Protein AF-A0A5D2GP00-F1 (afdb_monomer_lite)

Secondary structure (DSSP, 8-state):
-----TTEEEEE-TTT--EEEEEE-SS---EEEE-SSEEEEE-SSEEEEEETTT--EEEEEE----TTS-TT--EEEEE-SSSTT-EEEEE--SS---EEEEEEPPTTSSSPEEEEEETTS-EEEEE----S---S------------S-TTGGG-GGGEEEETTSS-TT--EEEEEEEEEEE--TT-SS--EEEEEEEEEETTSEEEEEEEEE-TT--EEEEEEEEEEHHHHHHHHTT--

Sequence (241 aa):
MPSLSPRRLCFFNTTTGAPLREMNFLTSILAVRLNRKRLVVVLQEKTYIYDSNSLSMLDTIDTVPNLKASEQGTIIRIHLVSEATKSYSFRRGTCSSTIFSLSFAPSLQLPDILVATSSSGSVHIFSLGFETNQRTKKSGSFLGSILPCSVNDALDPAHHHVLHNAVSAGVRSYAVVRKVDNVADSSSSEIASCRAIISLIAYNGYFQEYAFTLNSQNESTWSLEREFNLVAVISGNAETS

pLDDT: mean 77.84, std 19.49, range [30.34, 97.31]

Radius of gyration: 21.98 Å; chains: 1; bounding box: 42×43×73 Å

Structure (mmCIF, N/CA/C/O backbone):
data_AF-A0A5D2GP00-F1
#
_entry.id   AF-A0A5D2GP00-F1
#
loop_
_atom_site.group_PDB
_atom_site.id
_atom_site.type_symbol
_atom_site.label_atom_id
_atom_site.label_alt_id
_atom_site.label_comp_id
_atom_site.label_asym_id
_atom_site.label_entity_id
_atom_site.label_seq_id
_atom_site.pdbx_PDB_ins_code
_atom_site.Cartn_x
_atom_site.Cartn_y
_atom_site.Cartn_z
_atom_site.occupancy
_atom_site.B_iso_or_equiv
_atom_site.auth_seq_id
_atom_site.auth_comp_id
_atom_site.auth_asym_id
_atom_site.auth_atom_id
_atom_site.pdbx_PDB_model_num
ATOM 1 N N . MET A 1 1 ? 2.758 -4.052 30.382 1.00 44.03 1 MET A N 1
ATOM 2 C CA . MET A 1 1 ? 2.457 -4.035 28.932 1.00 44.03 1 MET A CA 1
ATOM 3 C C . MET A 1 1 ? 1.036 -4.539 28.725 1.00 44.03 1 MET A C 1
ATOM 5 O O . MET A 1 1 ? 0.725 -5.581 29.294 1.00 44.03 1 MET A O 1
ATOM 9 N N . PRO A 1 2 ? 0.154 -3.828 28.000 1.00 50.34 2 PRO A N 1
ATOM 10 C CA . PRO A 1 2 ? -1.171 -4.357 27.669 1.00 50.34 2 PRO A CA 1
ATOM 11 C C . PRO A 1 2 ? -1.033 -5.696 26.922 1.00 50.34 2 PRO A C 1
ATOM 13 O O . PRO A 1 2 ? -0.128 -5.858 26.107 1.00 50.34 2 PRO A O 1
ATOM 16 N N . SER A 1 3 ? -1.898 -6.673 27.215 1.00 61.41 3 SER A N 1
ATOM 17 C CA . SER A 1 3 ? -1.833 -8.025 26.633 1.00 61.41 3 SER A CA 1
ATOM 18 C C . SER A 1 3 ? -2.041 -8.008 25.110 1.00 61.41 3 SER A C 1
ATOM 20 O O . SER A 1 3 ? -3.156 -7.911 24.612 1.00 61.41 3 SER A O 1
ATOM 22 N N . LEU A 1 4 ? -0.986 -8.060 24.308 1.00 77.38 4 LEU A N 1
ATOM 23 C CA . LEU A 1 4 ? -1.151 -8.027 22.853 1.00 77.38 4 LEU A CA 1
ATOM 24 C C . LEU A 1 4 ? -1.941 -9.262 22.387 1.00 77.38 4 LEU A C 1
ATOM 26 O O . LEU A 1 4 ? -1.523 -10.398 22.589 1.00 77.38 4 LEU A O 1
ATOM 30 N N . SER A 1 5 ? -3.117 -9.027 21.799 1.00 88.56 5 SER A N 1
ATOM 31 C CA . SER A 1 5 ? -3.970 -10.052 21.199 1.00 88.56 5 SER A CA 1
ATOM 32 C C . SER A 1 5 ? -4.202 -9.663 19.743 1.00 88.56 5 SER A C 1
ATOM 34 O O . SER A 1 5 ? -4.624 -8.532 19.495 1.00 88.56 5 SER A O 1
ATOM 36 N N . PRO A 1 6 ? -3.998 -10.569 18.770 1.00 91.00 6 PRO A N 1
ATOM 37 C CA . PRO A 1 6 ? -4.225 -10.268 17.352 1.00 91.00 6 PRO A CA 1
ATOM 38 C C . PRO A 1 6 ? -5.705 -10.021 17.024 1.00 91.00 6 PRO A C 1
ATOM 40 O O . PRO A 1 6 ? -6.045 -9.637 15.910 1.00 91.00 6 PRO A O 1
ATOM 43 N N . ARG A 1 7 ? -6.600 -10.258 17.988 1.00 94.75 7 ARG A N 1
ATOM 44 C CA . ARG A 1 7 ? -8.053 -10.092 17.875 1.00 94.75 7 ARG A CA 1
ATOM 45 C C . ARG A 1 7 ? -8.552 -8.806 18.523 1.00 94.75 7 ARG A C 1
ATOM 47 O O . ARG A 1 7 ? -9.752 -8.634 18.719 1.00 94.75 7 ARG A O 1
ATOM 54 N N . ARG A 1 8 ? -7.631 -7.939 18.928 1.00 92.75 8 ARG A N 1
ATOM 55 C CA . ARG A 1 8 ? -7.927 -6.762 19.725 1.00 92.75 8 ARG A CA 1
ATOM 56 C C . ARG A 1 8 ? -7.372 -5.511 19.065 1.00 92.75 8 ARG A C 1
ATOM 58 O O . ARG A 1 8 ? -6.184 -5.448 18.760 1.00 92.75 8 ARG A O 1
ATOM 65 N N . LEU A 1 9 ? -8.228 -4.507 18.902 1.00 93.12 9 LEU A N 1
ATOM 66 C CA . LEU A 1 9 ? -7.850 -3.179 18.430 1.00 93.12 9 LEU A CA 1
ATOM 67 C C . LEU A 1 9 ? -7.971 -2.176 19.578 1.00 93.12 9 LEU A C 1
ATOM 69 O O . LEU A 1 9 ? -9.058 -1.991 20.124 1.00 93.12 9 LEU A O 1
ATOM 73 N N . CYS A 1 10 ? -6.865 -1.521 19.923 1.00 90.81 10 CYS A N 1
ATOM 74 C CA . CYS A 1 10 ? -6.820 -0.508 20.973 1.00 90.81 10 CYS A CA 1
ATOM 75 C C . CYS A 1 10 ? -6.545 0.873 20.374 1.00 90.81 10 CYS A C 1
ATOM 77 O O . CYS A 1 10 ? -5.601 1.049 19.606 1.00 90.81 10 CYS A O 1
ATOM 79 N N . PHE A 1 11 ? -7.338 1.856 20.782 1.00 89.62 11 PHE A N 1
ATOM 80 C CA . PHE A 1 11 ? -7.135 3.268 20.484 1.00 89.62 11 PHE A CA 1
ATOM 81 C C . PHE A 1 11 ? -6.477 3.921 21.688 1.00 89.62 11 PHE A C 1
ATOM 83 O O . PHE A 1 11 ? -6.925 3.721 22.816 1.00 89.62 11 PHE A O 1
ATOM 90 N N . PHE A 1 12 ? -5.444 4.718 21.455 1.00 89.12 12 PHE A N 1
ATOM 91 C CA . PHE A 1 12 ? -4.740 5.455 22.494 1.00 89.12 12 PHE A CA 1
ATOM 92 C C . PHE A 1 12 ? -4.516 6.893 22.046 1.00 89.12 12 PHE A C 1
ATOM 94 O O . PHE A 1 12 ? -4.389 7.183 20.855 1.00 89.12 12 PHE A O 1
ATOM 101 N N . ASN A 1 13 ? -4.477 7.801 23.012 1.00 85.50 13 ASN A N 1
ATOM 102 C CA . ASN A 1 13 ? -4.034 9.161 22.773 1.00 85.50 13 ASN A CA 1
ATOM 103 C C . ASN A 1 13 ? -2.505 9.146 22.649 1.00 85.50 13 ASN A C 1
ATOM 105 O O . ASN A 1 13 ? -1.813 8.708 23.562 1.00 85.50 13 ASN A O 1
ATOM 109 N N . THR A 1 14 ? -1.970 9.612 21.524 1.00 86.62 14 THR A N 1
ATOM 110 C CA . THR A 1 14 ? -0.522 9.602 21.267 1.00 86.62 14 THR A CA 1
ATOM 111 C C . THR A 1 14 ? 0.254 10.572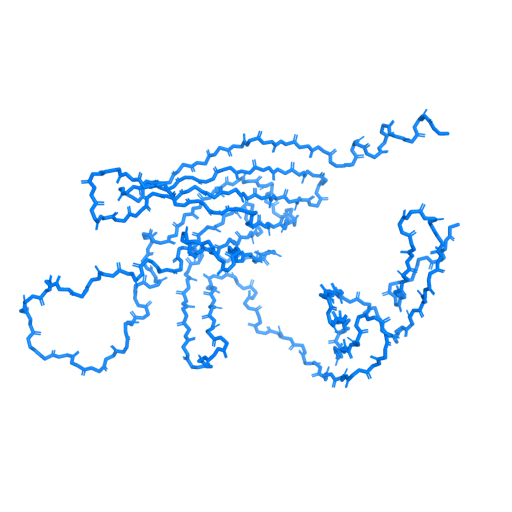 22.154 1.00 86.62 14 THR A C 1
ATOM 113 O O . THR A 1 14 ? 1.437 10.357 22.382 1.00 86.62 14 THR A O 1
ATOM 116 N N . THR A 1 15 ? -0.392 11.629 22.650 1.00 91.69 15 THR A N 1
ATOM 117 C CA . THR A 1 15 ? 0.230 12.644 23.510 1.00 91.69 15 THR A CA 1
ATOM 118 C C . THR A 1 15 ? 0.262 12.196 24.966 1.00 91.69 15 THR A C 1
ATOM 120 O O . THR A 1 15 ? 1.269 12.372 25.639 1.00 91.69 15 THR A O 1
ATOM 123 N N . THR A 1 16 ? -0.835 11.624 25.468 1.00 90.50 16 THR A N 1
ATOM 124 C CA . THR A 1 16 ? -0.940 11.225 26.883 1.00 90.50 16 THR A CA 1
ATOM 125 C C . THR A 1 16 ? -0.649 9.746 27.122 1.00 90.50 16 THR A C 1
ATOM 127 O O . THR A 1 16 ? -0.550 9.324 28.269 1.00 90.50 16 THR A O 1
ATOM 130 N N . GLY A 1 17 ? -0.583 8.931 26.064 1.00 83.69 17 GLY A N 1
ATOM 131 C CA . GLY A 1 17 ? -0.503 7.470 26.149 1.00 83.69 17 GLY A CA 1
ATOM 132 C C . GLY A 1 17 ? -1.773 6.805 26.695 1.00 83.69 17 GLY A C 1
ATOM 133 O O . GLY A 1 17 ? -1.825 5.581 26.807 1.00 83.69 17 GLY A O 1
ATOM 134 N N . ALA A 1 18 ? -2.804 7.585 27.042 1.00 85.00 18 ALA A N 1
ATOM 135 C CA . ALA A 1 18 ? -3.996 7.068 27.694 1.00 85.00 18 ALA A CA 1
ATOM 136 C C . ALA A 1 18 ? -4.824 6.207 26.722 1.00 85.00 18 ALA A C 1
ATOM 138 O O . ALA A 1 18 ? -5.070 6.636 25.586 1.00 85.00 18 ALA A O 1
ATOM 139 N N . PRO A 1 19 ? -5.294 5.020 27.146 1.00 84.25 19 PRO A N 1
ATOM 140 C CA . PRO A 1 19 ? -6.206 4.223 26.341 1.00 84.25 19 PRO A CA 1
ATOM 141 C C . PRO A 1 19 ? -7.542 4.961 26.196 1.00 84.25 19 PRO A C 1
ATOM 143 O O . PRO A 1 19 ? -8.118 5.433 27.173 1.00 84.25 19 PRO A O 1
ATOM 146 N N . LEU A 1 20 ? -8.032 5.062 24.964 1.00 86.75 20 LEU A N 1
ATOM 147 C CA . LEU A 1 20 ? -9.305 5.699 24.627 1.00 86.75 20 LEU A CA 1
ATOM 148 C C . LEU A 1 20 ? -10.429 4.667 24.538 1.00 86.75 20 LEU A C 1
ATOM 150 O O . LEU A 1 20 ? -11.489 4.841 25.135 1.00 86.75 20 LEU A O 1
ATOM 154 N N . ARG A 1 21 ? -10.220 3.599 23.760 1.00 88.12 21 ARG A N 1
ATOM 155 C CA . ARG A 1 21 ? -11.213 2.535 23.565 1.00 88.12 21 ARG A CA 1
ATOM 156 C C . ARG A 1 21 ? -10.553 1.236 23.128 1.00 88.12 21 ARG A C 1
ATOM 158 O O . ARG A 1 21 ? -9.507 1.243 22.484 1.00 88.12 21 ARG A O 1
ATOM 165 N N . GLU A 1 22 ? -11.211 0.131 23.438 1.00 91.06 22 GLU A N 1
ATOM 166 C CA . GLU A 1 22 ? -10.839 -1.212 23.015 1.00 91.06 22 GLU A CA 1
ATOM 167 C C . GLU A 1 22 ? -11.988 -1.849 22.225 1.00 91.06 22 GLU A C 1
ATOM 169 O O . GLU A 1 22 ? -13.158 -1.698 22.579 1.00 91.06 22 GLU A O 1
ATOM 174 N N . MET A 1 23 ? -11.649 -2.557 21.150 1.00 92.75 23 MET A N 1
ATOM 175 C CA . MET A 1 23 ? -12.578 -3.350 20.350 1.00 92.75 23 MET A CA 1
ATOM 176 C C . MET A 1 23 ? -12.063 -4.784 20.260 1.00 92.75 23 MET A C 1
ATOM 178 O O . MET A 1 23 ? -10.889 -5.010 19.956 1.00 92.75 23 MET A O 1
ATOM 182 N N . ASN A 1 24 ? -12.952 -5.744 20.507 1.00 93.88 24 ASN A N 1
ATOM 183 C CA . ASN A 1 24 ? -12.642 -7.168 20.496 1.00 93.88 24 ASN A CA 1
ATOM 184 C C . ASN A 1 24 ? -13.335 -7.853 19.318 1.00 93.88 24 ASN A C 1
ATOM 186 O O . ASN A 1 24 ? -14.520 -7.635 19.067 1.00 93.88 24 ASN A O 1
ATOM 190 N N . PHE A 1 25 ? -12.581 -8.689 18.614 1.00 94.69 25 PHE A N 1
ATOM 191 C CA . PHE A 1 25 ? -13.016 -9.406 17.424 1.00 94.69 25 PHE A CA 1
ATOM 192 C C . PHE A 1 25 ? -12.954 -10.916 17.658 1.00 94.69 25 PHE A C 1
ATOM 194 O O . PHE A 1 25 ? -12.191 -11.416 18.485 1.00 94.69 25 PHE A O 1
ATOM 201 N N . LEU A 1 26 ? -13.778 -11.664 16.924 1.00 91.62 26 LEU A N 1
ATOM 202 C CA . LEU A 1 26 ? -13.858 -13.119 17.075 1.00 91.62 26 LEU A CA 1
ATOM 203 C C . LEU A 1 26 ? -12.588 -13.816 16.571 1.00 91.62 26 LEU A C 1
ATOM 205 O O . LEU A 1 26 ? -12.074 -14.727 17.226 1.00 91.62 26 LEU A O 1
ATOM 209 N N . THR A 1 27 ? -12.052 -13.338 15.447 1.00 92.75 27 THR A N 1
ATOM 210 C CA . THR A 1 27 ? -10.832 -13.846 14.810 1.00 92.75 27 THR A CA 1
ATOM 211 C C . THR A 1 27 ? -9.769 -12.758 14.718 1.00 92.75 27 THR A C 1
ATOM 213 O O . THR A 1 27 ? -10.008 -11.596 15.050 1.00 92.75 27 THR A O 1
ATOM 216 N N . SER A 1 28 ? -8.571 -13.145 14.278 1.00 93.50 28 SER A N 1
ATOM 217 C CA . SER A 1 28 ? -7.462 -12.214 14.084 1.00 93.50 28 SER A CA 1
ATOM 218 C C . SER A 1 28 ? -7.820 -11.122 13.082 1.00 93.50 28 SER A C 1
ATOM 220 O O . SER A 1 28 ? -8.430 -11.387 12.042 1.00 93.50 28 SER A O 1
ATOM 222 N N . ILE A 1 29 ? -7.418 -9.898 13.409 1.00 94.94 29 ILE A N 1
ATOM 223 C CA . ILE A 1 29 ? -7.518 -8.741 12.530 1.00 94.94 29 ILE A CA 1
ATOM 224 C C . ILE A 1 29 ? -6.429 -8.875 11.464 1.00 94.94 29 ILE A C 1
ATOM 226 O O . ILE A 1 29 ? -5.247 -8.974 11.791 1.00 94.94 29 ILE A O 1
ATOM 230 N N . LEU A 1 30 ? -6.824 -8.877 10.192 1.00 91.56 30 LEU A N 1
ATOM 231 C CA . LEU A 1 30 ? -5.907 -8.985 9.054 1.00 91.56 30 LEU A CA 1
ATOM 232 C C . LEU A 1 30 ? -5.450 -7.613 8.559 1.00 91.56 30 LEU A C 1
ATOM 234 O O . LEU A 1 30 ? -4.300 -7.441 8.159 1.00 91.56 30 LEU A O 1
ATOM 238 N N . ALA A 1 31 ? -6.343 -6.626 8.591 1.00 90.75 31 ALA A N 1
ATOM 239 C CA . ALA A 1 31 ? -6.009 -5.254 8.249 1.00 90.75 31 ALA A CA 1
ATOM 240 C C . ALA A 1 31 ? -6.920 -4.265 8.971 1.00 90.75 31 ALA A C 1
ATOM 242 O O . ALA A 1 31 ? -8.106 -4.515 9.187 1.00 90.75 31 ALA A O 1
ATOM 243 N N . VAL A 1 32 ? -6.358 -3.099 9.273 1.00 93.50 32 VAL A N 1
ATOM 244 C CA . VAL A 1 32 ? -7.108 -1.919 9.694 1.00 93.50 32 VAL A CA 1
ATOM 245 C C . VAL A 1 32 ? -6.832 -0.809 8.686 1.00 93.50 32 VAL A C 1
ATOM 247 O O . VAL A 1 32 ? -5.683 -0.580 8.284 1.00 93.50 32 VAL A O 1
ATOM 250 N N . ARG A 1 33 ? -7.888 -0.139 8.232 1.00 93.12 33 ARG A N 1
ATOM 251 C CA . ARG A 1 33 ? -7.808 1.061 7.395 1.00 93.12 33 ARG A CA 1
ATOM 252 C C . ARG A 1 33 ? -8.658 2.147 8.027 1.00 93.12 33 ARG A C 1
ATOM 254 O O . ARG A 1 33 ? -9.770 1.890 8.468 1.00 93.12 33 ARG A O 1
ATOM 261 N N . LEU A 1 34 ? -8.127 3.357 8.082 1.00 92.56 34 LEU A N 1
ATOM 262 C CA . LEU A 1 34 ? -8.778 4.488 8.725 1.00 92.56 34 LEU A CA 1
ATOM 263 C C . LEU A 1 34 ? -8.739 5.686 7.783 1.00 92.56 34 LEU A C 1
ATOM 265 O O . LEU A 1 34 ? -7.709 5.980 7.180 1.00 92.56 34 LEU A O 1
ATOM 269 N N . ASN A 1 35 ? -9.858 6.390 7.683 1.00 91.56 35 ASN A N 1
ATOM 270 C CA . ASN A 1 35 ? -9.923 7.745 7.153 1.00 91.56 35 ASN A CA 1
ATOM 271 C C . ASN A 1 35 ? -10.725 8.633 8.125 1.00 91.56 35 ASN A C 1
ATOM 273 O O . ASN A 1 35 ? -11.164 8.174 9.176 1.00 91.56 35 ASN A O 1
ATOM 277 N N . ARG A 1 36 ? -10.936 9.909 7.778 1.00 89.44 36 ARG A N 1
ATOM 278 C CA . ARG A 1 36 ? -11.622 10.887 8.651 1.00 89.44 36 ARG A CA 1
ATOM 279 C C . ARG A 1 36 ? -13.095 10.576 8.961 1.00 89.44 36 ARG A C 1
ATOM 281 O O . ARG A 1 36 ? -13.674 11.259 9.798 1.00 89.44 36 ARG A O 1
ATOM 288 N N . LYS A 1 37 ? -13.722 9.645 8.236 1.00 93.06 37 LYS A N 1
ATOM 289 C CA . LYS A 1 37 ? -15.147 9.296 8.374 1.00 93.06 37 LYS A CA 1
ATOM 290 C C . LYS A 1 37 ? -15.383 7.825 8.705 1.00 93.06 37 LYS A C 1
ATOM 292 O O . LYS A 1 37 ? -16.483 7.469 9.124 1.00 93.06 37 LYS A O 1
ATOM 297 N N . ARG A 1 38 ? -14.430 6.947 8.400 1.00 96.62 38 ARG A N 1
ATOM 298 C CA . ARG A 1 38 ? -14.607 5.496 8.413 1.00 96.62 38 ARG A CA 1
ATOM 299 C C . ARG A 1 38 ? -13.385 4.808 8.985 1.00 96.62 38 ARG A C 1
ATOM 301 O O . ARG A 1 38 ? -12.261 5.070 8.559 1.00 96.62 38 ARG A O 1
ATOM 308 N N . LEU A 1 39 ? -13.643 3.876 9.887 1.00 96.44 39 LEU A N 1
ATOM 309 C CA . LEU A 1 39 ? -12.711 2.840 10.299 1.00 96.44 39 LEU A CA 1
ATOM 310 C C . LEU A 1 39 ? -13.177 1.527 9.668 1.00 96.44 39 LEU A C 1
ATOM 312 O O . LEU A 1 39 ? -14.323 1.129 9.841 1.00 96.44 39 LEU A O 1
ATOM 316 N N . VAL A 1 40 ? -12.287 0.854 8.953 1.00 97.12 40 VAL A N 1
ATOM 317 C CA . VAL A 1 40 ? -12.537 -0.444 8.330 1.00 97.12 40 VAL A CA 1
ATOM 318 C C . VAL A 1 40 ? -11.635 -1.475 8.991 1.00 97.12 40 VAL A C 1
ATOM 320 O O . VAL A 1 40 ? -10.413 -1.300 9.027 1.00 97.12 40 VAL A O 1
ATOM 323 N N . VAL A 1 41 ? -12.234 -2.547 9.507 1.00 96.19 41 VAL A N 1
ATOM 324 C CA . VAL A 1 41 ? -11.521 -3.669 10.128 1.00 96.19 41 VAL A CA 1
ATOM 325 C C . VAL A 1 41 ? -11.808 -4.932 9.332 1.00 96.19 41 VAL A C 1
ATOM 327 O O . VAL A 1 41 ? -12.958 -5.344 9.207 1.00 96.19 41 VAL A O 1
ATOM 330 N N . VAL A 1 42 ? -10.755 -5.537 8.791 1.00 94.50 42 VAL A N 1
ATOM 331 C CA . VAL A 1 42 ? -10.830 -6.711 7.917 1.00 94.50 42 VAL A CA 1
ATOM 332 C C . VAL A 1 42 ? -10.421 -7.953 8.700 1.00 94.50 42 VAL A C 1
ATOM 334 O O . VAL A 1 42 ? -9.334 -7.999 9.281 1.00 94.50 42 VAL A O 1
ATOM 337 N N . LEU A 1 43 ? -11.293 -8.954 8.703 1.00 94.06 43 LEU A N 1
ATOM 338 C CA . LEU A 1 43 ? -11.079 -10.303 9.218 1.00 94.06 43 LEU A CA 1
ATOM 339 C C . LEU A 1 43 ? -11.067 -11.272 8.024 1.00 94.06 43 LEU A C 1
ATOM 341 O O . LEU A 1 43 ? -11.218 -10.861 6.876 1.00 94.06 43 LEU A O 1
ATOM 345 N N . GLN A 1 44 ? -10.883 -12.566 8.282 1.00 89.56 44 GLN A N 1
ATOM 346 C CA . GLN A 1 44 ? -10.830 -13.579 7.224 1.00 89.56 44 GLN A CA 1
ATOM 347 C C . GLN A 1 44 ? -12.138 -13.687 6.423 1.00 89.56 44 GLN A C 1
ATOM 349 O O . GLN A 1 44 ? -12.102 -13.815 5.203 1.00 89.56 44 GLN A O 1
ATOM 354 N N . GLU A 1 45 ? -13.280 -13.618 7.108 1.00 90.44 45 GLU A N 1
ATOM 355 C CA . GLU A 1 45 ? -14.605 -13.853 6.510 1.00 90.44 45 GLU A CA 1
ATOM 356 C C . GLU A 1 45 ? -15.541 -12.648 6.629 1.00 90.44 45 GLU A C 1
ATOM 358 O O . GLU A 1 45 ? -16.667 -12.691 6.142 1.00 90.44 45 GLU A O 1
ATOM 363 N N . LYS A 1 46 ? -15.101 -11.567 7.285 1.00 93.44 46 LYS A N 1
ATOM 364 C CA . LYS A 1 46 ? -15.917 -10.369 7.512 1.00 93.44 46 LYS A CA 1
ATOM 365 C C . LYS A 1 46 ? -15.087 -9.103 7.441 1.00 93.44 46 LYS A C 1
ATOM 367 O O . LYS A 1 46 ? -13.980 -9.043 7.968 1.00 93.44 46 LYS A O 1
ATOM 372 N N . THR A 1 47 ? -15.661 -8.059 6.866 1.00 95.69 47 THR A N 1
ATOM 373 C CA . THR A 1 47 ? -15.153 -6.692 6.938 1.00 95.69 47 THR A CA 1
ATOM 374 C C . THR A 1 47 ? -16.174 -5.822 7.652 1.00 95.69 47 THR A C 1
ATOM 376 O O . THR A 1 47 ? -17.307 -5.692 7.200 1.00 95.69 47 THR A O 1
ATOM 379 N N . TYR A 1 48 ? -15.769 -5.208 8.758 1.00 97.00 48 TYR A N 1
ATOM 380 C CA . TYR A 1 48 ? -16.603 -4.283 9.517 1.00 97.00 48 TYR A CA 1
ATOM 381 C C . TYR A 1 48 ? -16.284 -2.842 9.140 1.00 97.00 48 TYR A C 1
ATOM 383 O O . TYR A 1 48 ? -15.112 -2.457 9.065 1.00 97.00 48 TYR A O 1
ATOM 391 N N . ILE A 1 49 ? -17.324 -2.034 8.958 1.00 97.31 49 ILE A N 1
ATOM 392 C CA . ILE A 1 49 ? -17.224 -0.601 8.695 1.00 97.31 49 ILE A CA 1
ATOM 393 C C . ILE A 1 49 ? -17.820 0.137 9.889 1.00 97.31 49 ILE A C 1
ATOM 395 O O . ILE A 1 49 ? -18.985 -0.050 10.228 1.00 97.31 49 ILE A O 1
ATOM 399 N N . TYR A 1 50 ? -17.031 1.006 10.507 1.00 96.81 50 TYR A N 1
ATOM 400 C CA . TYR A 1 50 ? -17.422 1.843 11.635 1.00 96.81 50 TYR A CA 1
ATOM 401 C C . TYR A 1 50 ? -17.319 3.321 11.268 1.00 96.81 50 TYR A C 1
ATOM 403 O O . TYR A 1 50 ? -16.539 3.707 10.392 1.00 96.81 50 TYR A O 1
ATOM 411 N N . ASP A 1 51 ? -18.062 4.165 11.976 1.00 95.94 51 ASP A N 1
ATOM 412 C CA . ASP A 1 51 ? -17.781 5.599 12.005 1.00 95.94 51 ASP A CA 1
ATOM 413 C C . ASP A 1 51 ? -16.462 5.839 12.755 1.00 95.94 51 ASP A C 1
ATOM 415 O O . ASP A 1 51 ? -16.247 5.282 13.830 1.00 95.94 51 ASP A O 1
ATOM 419 N N . SER A 1 52 ? -15.551 6.638 12.198 1.00 92.75 52 SER A N 1
ATOM 420 C CA . SER A 1 52 ? -14.215 6.818 12.788 1.00 92.75 52 SER A CA 1
ATOM 421 C C . SER A 1 52 ? -14.218 7.597 14.104 1.00 92.75 52 SER A C 1
ATOM 423 O O . SER A 1 52 ? -13.267 7.470 14.871 1.00 92.75 52 SER A O 1
ATOM 425 N N . ASN A 1 53 ? -15.247 8.412 14.357 1.00 90.31 53 ASN A N 1
ATOM 426 C CA . ASN A 1 53 ? -15.308 9.280 15.531 1.00 90.31 53 ASN A CA 1
ATOM 427 C C . ASN A 1 53 ? -16.089 8.609 16.663 1.00 90.31 53 ASN A C 1
ATOM 429 O O . ASN A 1 53 ? -15.608 8.535 17.792 1.00 90.31 53 ASN A O 1
ATOM 433 N N . SER A 1 54 ? -17.290 8.102 16.370 1.00 93.12 54 SER A N 1
ATOM 434 C CA . SER A 1 54 ? -18.132 7.450 17.380 1.00 93.12 54 SER A CA 1
ATOM 435 C C . SER A 1 54 ? -17.749 5.985 17.616 1.00 93.12 54 SER A C 1
ATOM 437 O O . SER A 1 54 ? -18.077 5.435 18.674 1.00 93.12 54 SER A O 1
ATOM 439 N N . LEU A 1 55 ? -17.062 5.356 16.651 1.00 92.44 55 LEU A N 1
ATOM 440 C CA . LEU A 1 55 ? -16.791 3.916 16.583 1.00 92.44 55 LEU A CA 1
ATOM 441 C C . LEU A 1 55 ? -18.071 3.063 16.608 1.00 92.44 55 LEU A C 1
ATOM 443 O O . LEU A 1 55 ? -18.038 1.897 17.000 1.00 92.44 55 LEU A O 1
ATOM 447 N N . SER A 1 56 ? -19.210 3.628 16.190 1.00 94.56 56 SER A N 1
ATOM 448 C CA . SER A 1 56 ? -20.441 2.866 15.975 1.00 94.56 56 SER A CA 1
ATOM 449 C C . SER A 1 56 ? -20.326 2.036 14.700 1.00 94.56 56 SER A C 1
ATOM 451 O O . SER A 1 56 ? -19.862 2.542 13.676 1.00 94.56 56 SER A O 1
ATOM 453 N N . MET A 1 57 ? -20.765 0.778 14.748 1.00 95.69 57 MET A N 1
ATOM 454 C CA . MET A 1 57 ? -20.820 -0.082 13.567 1.00 95.69 57 MET A CA 1
ATOM 455 C C . MET A 1 57 ? -21.842 0.479 12.578 1.00 95.69 57 MET A C 1
ATOM 457 O O . MET A 1 57 ? -22.985 0.733 12.947 1.00 95.69 57 MET A O 1
ATOM 461 N N . LEU A 1 58 ? -21.402 0.708 11.345 1.00 97.12 58 LEU A N 1
ATOM 462 C CA . LEU A 1 58 ? -22.225 1.218 10.253 1.00 97.12 58 LEU A CA 1
ATOM 463 C C . LEU A 1 58 ? -22.648 0.096 9.313 1.00 97.12 58 LEU A C 1
ATOM 465 O O . LEU A 1 58 ? -23.780 0.101 8.848 1.00 97.12 58 LEU A O 1
ATOM 469 N N . ASP A 1 59 ? -21.735 -0.831 9.021 1.00 96.75 59 ASP A N 1
ATOM 470 C CA . ASP A 1 59 ? -21.991 -1.918 8.081 1.00 96.75 59 ASP A CA 1
ATOM 471 C C . ASP A 1 59 ? -21.080 -3.126 8.343 1.00 96.75 59 ASP A C 1
ATOM 473 O O . ASP A 1 59 ? -20.031 -3.014 8.992 1.00 96.75 59 ASP A O 1
ATOM 477 N N . THR A 1 60 ? -21.487 -4.284 7.830 1.00 96.25 60 THR A N 1
ATOM 478 C CA . THR A 1 60 ? -20.712 -5.527 7.832 1.00 96.25 60 THR A CA 1
ATOM 479 C C . THR A 1 60 ? -20.834 -6.202 6.475 1.00 96.25 60 THR A C 1
ATOM 481 O O . THR A 1 60 ? -21.930 -6.498 6.014 1.00 96.25 60 THR A O 1
ATOM 484 N N . ILE A 1 61 ? -19.689 -6.496 5.869 1.00 95.62 61 ILE A N 1
ATOM 485 C CA . ILE A 1 61 ? -19.594 -7.178 4.582 1.00 95.62 61 ILE A CA 1
ATOM 486 C C . ILE A 1 61 ? -19.013 -8.565 4.828 1.00 95.62 61 ILE A C 1
ATOM 488 O O . ILE A 1 61 ? -17.896 -8.679 5.336 1.00 95.62 61 ILE A O 1
ATOM 492 N N . ASP A 1 62 ? -19.735 -9.612 4.442 1.00 93.25 62 ASP A N 1
ATOM 493 C CA . ASP A 1 62 ? -19.183 -10.965 4.426 1.00 93.25 62 ASP A CA 1
ATOM 494 C C . ASP A 1 62 ? -18.196 -11.101 3.255 1.00 93.25 62 ASP A C 1
ATOM 496 O O . ASP A 1 62 ? -18.492 -10.739 2.111 1.00 93.25 62 ASP A O 1
ATOM 500 N N . THR A 1 63 ? -16.991 -11.590 3.541 1.00 86.50 63 THR A N 1
ATOM 501 C CA . THR A 1 63 ? -15.921 -11.750 2.553 1.00 86.50 63 THR A CA 1
ATOM 502 C C . THR A 1 63 ? -15.685 -13.217 2.252 1.00 86.50 63 THR A C 1
ATOM 504 O O . THR A 1 63 ? -15.602 -14.048 3.150 1.00 86.50 63 THR A O 1
ATOM 507 N N . VAL A 1 64 ? -15.494 -13.529 0.974 1.00 82.69 64 VAL A N 1
ATOM 508 C CA . VAL A 1 64 ? -15.057 -14.856 0.533 1.00 82.69 64 VAL A CA 1
ATOM 509 C C . VAL A 1 64 ? -13.545 -14.864 0.291 1.00 82.69 64 VAL A C 1
ATOM 511 O O . VAL A 1 64 ? -12.999 -13.851 -0.160 1.00 82.69 64 VAL A O 1
ATOM 514 N N . PRO A 1 65 ? -12.842 -15.984 0.545 1.00 73.75 65 PRO A N 1
ATOM 515 C CA . PRO A 1 65 ? -11.433 -16.109 0.199 1.00 73.75 65 PRO A CA 1
ATOM 516 C C . PRO A 1 65 ? -11.200 -15.826 -1.289 1.00 73.75 65 PRO A C 1
ATOM 518 O O . PRO A 1 65 ? -11.768 -16.486 -2.162 1.00 73.75 65 PRO A O 1
ATOM 521 N N . ASN A 1 66 ? -10.333 -14.861 -1.599 1.00 66.50 66 ASN A N 1
ATOM 522 C CA . ASN A 1 66 ? -9.961 -14.568 -2.979 1.00 66.50 66 ASN A CA 1
ATOM 523 C C . ASN A 1 66 ? -8.810 -15.479 -3.435 1.00 66.50 66 ASN A C 1
ATOM 525 O O . ASN A 1 66 ? -7.672 -15.039 -3.576 1.00 66.50 66 ASN A O 1
ATOM 529 N N . LEU A 1 67 ? -9.124 -16.753 -3.684 1.00 58.31 67 LEU A N 1
ATOM 530 C CA . LEU A 1 67 ? -8.162 -17.766 -4.153 1.00 58.31 67 LEU A CA 1
ATOM 531 C C . LEU A 1 67 ? -7.596 -17.468 -5.555 1.00 58.31 67 LEU A C 1
ATOM 533 O O . LEU A 1 67 ? -6.631 -18.090 -5.980 1.00 58.31 67 LEU A O 1
ATOM 537 N N . LYS A 1 68 ? -8.214 -16.538 -6.299 1.00 51.06 68 LYS A N 1
ATOM 538 C CA . LYS A 1 68 ? -7.830 -16.173 -7.672 1.00 51.06 68 LYS A CA 1
ATOM 539 C C . LYS A 1 68 ? -7.033 -14.873 -7.765 1.00 51.06 68 LYS A C 1
ATOM 541 O O . LYS A 1 68 ? -6.665 -14.485 -8.875 1.00 51.06 68 LYS A O 1
ATOM 546 N N . ALA A 1 69 ? -6.773 -14.181 -6.653 1.00 54.16 69 ALA A N 1
ATOM 547 C CA . ALA A 1 69 ? -5.873 -13.034 -6.658 1.00 54.16 69 ALA A CA 1
ATOM 548 C C . ALA A 1 69 ? -4.487 -13.518 -7.105 1.00 54.16 69 ALA A C 1
ATOM 550 O O . ALA A 1 69 ? -3.813 -14.208 -6.354 1.00 54.16 69 ALA A O 1
ATOM 551 N N . SER A 1 70 ? -4.138 -13.210 -8.359 1.00 54.47 70 SER A N 1
ATOM 552 C CA . SER A 1 70 ? -2.978 -13.682 -9.127 1.00 54.47 70 SER A CA 1
ATOM 553 C C . SER A 1 70 ? -1.785 -14.123 -8.267 1.00 54.47 70 SER A C 1
ATOM 555 O O . SER A 1 70 ? -0.888 -13.328 -7.996 1.00 54.47 70 SER A O 1
ATOM 557 N N . GLU A 1 71 ? -1.735 -15.406 -7.886 1.00 55.47 71 GLU A N 1
ATOM 558 C CA . GLU A 1 71 ? -0.552 -15.997 -7.234 1.00 55.47 71 GLU A CA 1
ATOM 559 C C . GLU A 1 71 ? 0.685 -15.870 -8.131 1.00 55.47 71 GLU A C 1
ATOM 561 O O . GLU A 1 71 ? 1.816 -15.791 -7.657 1.00 55.47 71 GLU A O 1
ATOM 566 N N . GLN A 1 72 ? 0.453 -15.784 -9.444 1.00 64.19 72 GLN A N 1
ATOM 567 C CA . GLN A 1 72 ? 1.495 -15.590 -10.438 1.00 64.19 72 GLN A CA 1
ATOM 568 C C . GLN A 1 72 ? 2.012 -14.139 -10.500 1.00 64.19 72 GLN A C 1
ATOM 570 O O . GLN A 1 72 ? 3.127 -13.902 -10.969 1.00 64.19 72 GLN A O 1
ATOM 575 N N . GLY A 1 73 ? 1.206 -13.153 -10.081 1.00 61.53 73 GLY A N 1
ATOM 576 C CA . GLY A 1 73 ? 1.501 -11.712 -10.114 1.00 61.53 73 GLY A CA 1
ATOM 577 C C . GLY A 1 73 ? 2.084 -11.196 -11.437 1.00 61.53 73 GLY A C 1
ATOM 578 O O . GLY A 1 73 ? 2.897 -10.273 -11.459 1.00 61.53 73 GLY A O 1
ATOM 579 N N . THR A 1 74 ? 1.745 -11.829 -12.563 1.00 71.88 74 THR A N 1
ATOM 580 C CA . THR A 1 74 ? 2.255 -11.498 -13.909 1.00 71.88 74 THR A CA 1
ATOM 581 C C . THR A 1 74 ? 1.503 -10.341 -14.558 1.00 71.88 74 THR A C 1
ATOM 583 O O . THR A 1 74 ? 2.097 -9.587 -15.327 1.00 71.88 74 THR A O 1
ATOM 586 N N . ILE A 1 75 ? 0.220 -10.182 -14.229 1.00 77.62 75 ILE A N 1
ATOM 587 C CA . ILE A 1 75 ? -0.663 -9.138 -14.754 1.00 77.62 75 ILE A CA 1
ATOM 588 C C . ILE A 1 75 ? -1.274 -8.366 -13.585 1.00 77.62 75 ILE A C 1
ATOM 590 O O . ILE A 1 75 ? -1.828 -8.967 -12.663 1.00 77.62 75 ILE A O 1
ATOM 594 N N . ILE A 1 76 ? -1.198 -7.040 -13.655 1.00 79.12 76 ILE A N 1
ATOM 595 C CA . ILE A 1 76 ? -1.857 -6.103 -12.747 1.00 79.12 76 ILE A CA 1
ATOM 596 C C . ILE A 1 76 ? -3.009 -5.459 -13.513 1.00 79.12 76 ILE A C 1
ATOM 598 O O . ILE A 1 76 ? -2.796 -4.905 -14.588 1.00 79.12 76 ILE A O 1
ATOM 602 N N . ARG A 1 77 ? -4.230 -5.532 -12.974 1.00 78.94 77 ARG A N 1
ATOM 603 C CA . ARG A 1 77 ? -5.420 -4.928 -13.585 1.00 78.94 77 ARG A CA 1
ATOM 604 C C . ARG A 1 77 ? -5.977 -3.815 -12.704 1.00 78.94 77 ARG A C 1
ATOM 606 O O . ARG A 1 77 ? -6.263 -4.042 -11.531 1.00 78.94 77 ARG A O 1
ATOM 613 N N . ILE A 1 78 ? -6.172 -2.642 -13.290 1.00 78.19 78 ILE A N 1
ATOM 614 C CA . ILE A 1 78 ? -6.747 -1.452 -12.658 1.00 78.19 78 ILE A CA 1
ATOM 615 C C . ILE A 1 78 ? -8.141 -1.252 -13.232 1.00 78.19 78 ILE A C 1
ATOM 617 O O . ILE A 1 78 ? -8.290 -1.257 -14.447 1.00 78.19 78 ILE A O 1
ATOM 621 N N . HIS A 1 79 ? -9.150 -1.072 -12.386 1.00 74.81 79 HIS A N 1
ATOM 622 C CA . HIS A 1 79 ? -10.525 -0.805 -12.814 1.00 74.81 79 HIS A CA 1
ATOM 623 C C . HIS A 1 79 ? -10.915 0.608 -12.392 1.00 74.81 79 HIS A C 1
ATOM 625 O O . HIS A 1 79 ? -10.603 1.016 -11.269 1.00 74.81 79 HIS A O 1
ATOM 631 N N . LEU A 1 80 ? -11.605 1.343 -13.262 1.00 68.62 80 LEU A N 1
ATOM 632 C CA . LEU A 1 80 ? -12.200 2.615 -12.865 1.00 68.62 80 LEU A CA 1
ATOM 633 C C . LEU A 1 80 ? -13.399 2.344 -11.959 1.00 68.62 80 LEU A C 1
ATOM 635 O O . LEU A 1 80 ? -14.334 1.647 -12.337 1.00 68.62 80 LEU A O 1
ATOM 639 N N . VAL A 1 81 ? -13.400 2.937 -10.766 1.00 72.81 81 VAL A N 1
ATOM 640 C CA . VAL A 1 81 ? -14.506 2.759 -9.813 1.00 72.81 81 VAL A CA 1
ATOM 641 C C . VAL A 1 81 ? -15.806 3.379 -10.339 1.00 72.81 81 VAL A C 1
ATOM 643 O O . VAL A 1 81 ? -16.874 2.810 -10.142 1.00 72.81 81 VAL A O 1
ATOM 646 N N . SER A 1 82 ? -15.728 4.518 -11.036 1.00 68.25 82 SER A N 1
ATOM 647 C CA . SER A 1 82 ? -16.886 5.189 -11.647 1.00 68.25 82 SER A CA 1
ATOM 648 C C . SER A 1 82 ? -17.448 4.452 -12.867 1.00 68.25 82 SER A C 1
ATOM 650 O O . SER A 1 82 ? -18.605 4.648 -13.222 1.00 68.25 82 SER A O 1
ATOM 652 N N . GLU A 1 83 ? -16.636 3.609 -13.505 1.00 67.88 83 GLU A N 1
ATOM 653 C CA . GLU A 1 83 ? -16.947 2.907 -14.748 1.00 67.88 83 GLU A CA 1
ATOM 654 C C . GLU A 1 83 ? -16.570 1.433 -14.578 1.00 67.88 83 GLU A C 1
ATOM 656 O O . GLU A 1 83 ? -15.501 0.997 -15.003 1.00 67.88 83 GLU A O 1
ATOM 661 N N . ALA A 1 84 ? -17.451 0.656 -13.942 1.00 56.97 84 ALA A N 1
ATOM 662 C CA . ALA A 1 84 ? -17.175 -0.718 -13.504 1.00 56.97 84 ALA A CA 1
ATOM 663 C C . ALA A 1 84 ? -16.665 -1.672 -14.608 1.00 56.97 84 ALA A C 1
ATOM 665 O O . ALA A 1 84 ? -16.083 -2.714 -14.310 1.00 56.97 84 ALA A O 1
ATOM 666 N N . THR A 1 85 ? -16.874 -1.335 -15.882 1.00 58.72 85 THR A N 1
ATOM 667 C CA . THR A 1 85 ? -16.461 -2.139 -17.038 1.00 58.72 85 THR A CA 1
ATOM 668 C C . THR A 1 85 ? -15.134 -1.706 -17.659 1.00 58.72 85 THR A C 1
ATOM 670 O O . THR A 1 85 ? -14.589 -2.453 -18.473 1.00 58.72 85 THR A O 1
ATOM 673 N N . LYS A 1 86 ? -14.596 -0.525 -17.321 1.00 62.16 86 LYS A N 1
ATOM 674 C CA . LYS A 1 86 ? -13.340 -0.035 -17.903 1.00 62.16 86 LYS A CA 1
ATOM 675 C C . LYS A 1 86 ? -12.162 -0.452 -17.029 1.00 62.16 86 LYS A C 1
ATOM 677 O O . LYS A 1 86 ? -12.104 -0.141 -15.839 1.00 62.16 86 LYS A O 1
ATOM 682 N N . SER A 1 87 ? -11.201 -1.149 -17.635 1.00 67.56 87 SER A N 1
ATOM 683 C CA . SER A 1 87 ? -9.994 -1.595 -16.943 1.00 67.56 87 SER A CA 1
ATOM 684 C C . SER A 1 87 ? -8.740 -1.464 -17.796 1.00 67.56 87 SER A C 1
ATOM 686 O O . SER A 1 87 ? -8.784 -1.755 -18.989 1.00 67.56 87 SER A O 1
ATOM 688 N N . TYR A 1 88 ? -7.622 -1.130 -17.159 1.00 72.31 88 TYR A N 1
ATOM 689 C CA . TYR A 1 88 ? -6.277 -1.186 -17.730 1.00 72.31 88 TYR A CA 1
ATOM 690 C C . TYR A 1 88 ? -5.565 -2.435 -17.217 1.00 72.31 88 TYR A C 1
ATOM 692 O O . TYR A 1 88 ? -5.727 -2.800 -16.053 1.00 72.31 88 TYR A O 1
ATOM 700 N N . SER A 1 89 ? -4.800 -3.117 -18.067 1.00 73.81 89 SER A N 1
ATOM 701 C CA . SER A 1 89 ? -4.039 -4.310 -17.678 1.00 73.81 89 SER A CA 1
ATOM 702 C C . SER A 1 89 ? -2.578 -4.140 -18.057 1.00 73.81 89 SER A C 1
ATOM 704 O O . SER A 1 89 ? -2.274 -3.997 -19.233 1.00 73.81 89 SER A O 1
ATOM 706 N N . PHE A 1 90 ? -1.697 -4.220 -17.067 1.00 74.38 90 PHE A N 1
ATOM 707 C CA . PHE A 1 90 ? -0.253 -4.101 -17.223 1.00 74.38 90 PHE A CA 1
ATOM 708 C C . PHE A 1 90 ? 0.405 -5.453 -16.986 1.00 74.38 90 PHE A C 1
ATOM 710 O O . PHE A 1 90 ? 0.092 -6.146 -16.011 1.00 74.38 90 PHE A O 1
ATOM 717 N N . ARG A 1 91 ? 1.347 -5.834 -17.848 1.00 77.88 91 ARG A N 1
ATOM 718 C CA . ARG A 1 91 ? 2.173 -7.024 -17.631 1.00 77.88 91 ARG A CA 1
ATOM 719 C C . ARG A 1 91 ? 3.433 -6.622 -16.864 1.00 77.88 91 ARG A C 1
ATOM 721 O O . ARG A 1 91 ? 4.288 -5.935 -17.397 1.00 77.88 91 ARG A O 1
ATOM 728 N N . ARG A 1 92 ? 3.576 -7.100 -15.625 1.00 76.06 92 ARG A N 1
ATOM 729 C CA . ARG A 1 92 ? 4.735 -6.816 -14.752 1.00 76.06 92 ARG A CA 1
ATOM 730 C C . ARG A 1 92 ? 6.012 -7.534 -15.200 1.00 76.06 92 ARG A C 1
ATOM 732 O O . ARG A 1 92 ? 7.108 -7.098 -14.873 1.00 76.06 92 ARG A O 1
ATOM 739 N N . GLY A 1 93 ? 5.883 -8.653 -15.913 1.00 70.00 93 GLY A N 1
ATOM 740 C CA . GLY A 1 93 ? 7.010 -9.409 -16.458 1.00 70.00 93 GLY A CA 1
ATOM 741 C C . GLY A 1 93 ? 6.601 -10.767 -17.029 1.00 70.00 93 GLY A C 1
ATOM 742 O O . GLY A 1 93 ? 5.417 -11.118 -17.072 1.00 70.00 93 GLY A O 1
ATOM 743 N N . THR A 1 94 ? 7.586 -11.539 -17.484 1.00 68.75 94 THR A N 1
ATOM 744 C CA . THR A 1 94 ? 7.406 -12.910 -17.993 1.00 68.75 94 THR A CA 1
ATOM 745 C C . THR A 1 94 ? 7.395 -13.946 -16.867 1.00 68.75 94 THR A C 1
ATOM 747 O O . THR A 1 94 ? 6.564 -14.851 -16.885 1.00 68.75 94 THR A O 1
ATOM 750 N N . CYS A 1 95 ? 8.256 -13.784 -15.858 1.00 73.12 95 CYS A N 1
ATOM 751 C CA . CYS A 1 95 ? 8.381 -14.706 -14.726 1.00 73.12 95 CYS A CA 1
ATOM 752 C C . CYS A 1 95 ? 7.313 -14.460 -13.660 1.00 73.12 95 CYS A C 1
ATOM 754 O O . CYS A 1 95 ? 7.044 -13.311 -13.317 1.00 73.12 95 CYS A O 1
ATOM 756 N N . SER A 1 96 ? 6.764 -15.519 -13.067 1.00 79.06 96 SER A N 1
ATOM 757 C CA . SER A 1 96 ? 5.874 -15.426 -11.902 1.00 79.06 96 SER A CA 1
ATOM 758 C C . SER A 1 96 ? 6.565 -14.737 -10.712 1.00 79.06 96 SER A C 1
ATOM 760 O O . SER A 1 96 ? 7.725 -15.023 -10.424 1.00 79.06 96 SER A O 1
ATOM 762 N N . SER A 1 97 ? 5.883 -13.806 -10.041 1.00 81.81 97 SER A N 1
ATOM 763 C CA . SER A 1 97 ? 6.359 -13.167 -8.806 1.00 81.81 97 SER A CA 1
ATOM 764 C C . SER A 1 97 ? 5.182 -12.607 -8.022 1.00 81.81 97 SER A C 1
ATOM 766 O O . SER A 1 97 ? 4.304 -11.963 -8.591 1.00 81.81 97 SER A O 1
ATOM 768 N N . THR A 1 98 ? 5.184 -12.821 -6.710 1.00 87.06 98 THR A N 1
ATOM 769 C CA . THR A 1 98 ? 4.158 -12.303 -5.806 1.00 87.06 98 THR A CA 1
ATOM 770 C C . THR A 1 98 ? 4.294 -10.791 -5.676 1.00 87.06 98 THR A C 1
ATOM 772 O O . THR A 1 98 ? 5.366 -10.299 -5.332 1.00 87.06 98 THR A O 1
ATOM 775 N N . ILE A 1 99 ? 3.210 -10.053 -5.909 1.00 88.31 99 ILE A N 1
ATOM 776 C CA . ILE A 1 99 ? 3.153 -8.616 -5.623 1.00 88.31 99 ILE A CA 1
ATOM 777 C C . ILE A 1 99 ? 2.982 -8.424 -4.115 1.00 88.31 99 ILE A C 1
ATOM 779 O O . ILE A 1 99 ? 2.087 -9.015 -3.511 1.00 88.31 99 ILE A O 1
ATOM 783 N N . PHE A 1 100 ? 3.839 -7.612 -3.502 1.00 91.31 100 PHE A N 1
ATOM 784 C CA . PHE A 1 100 ? 3.783 -7.330 -2.066 1.00 91.31 100 PHE A CA 1
ATOM 785 C C . PHE A 1 100 ? 2.999 -6.060 -1.741 1.00 91.31 100 PHE A C 1
ATOM 787 O O . PHE A 1 100 ? 2.274 -6.034 -0.747 1.00 91.31 100 PHE A O 1
ATOM 794 N N . SER A 1 101 ? 3.114 -5.022 -2.567 1.00 92.44 101 SER A N 1
ATOM 795 C CA . SER A 1 101 ? 2.400 -3.761 -2.381 1.00 92.44 101 SER A CA 1
ATOM 796 C C . SER A 1 101 ? 2.084 -3.092 -3.713 1.00 92.44 101 SER A C 1
ATOM 798 O O . SER A 1 101 ? 2.791 -3.290 -4.701 1.00 92.44 101 SER A O 1
ATOM 800 N N . LEU A 1 102 ? 1.018 -2.292 -3.709 1.00 91.75 102 LEU A N 1
ATOM 801 C CA . LEU A 1 102 ? 0.582 -1.421 -4.793 1.00 91.75 102 LEU A CA 1
ATOM 802 C C . LEU A 1 102 ? 0.308 -0.027 -4.219 1.00 91.75 102 LEU A C 1
ATOM 804 O O . LEU A 1 102 ? -0.354 0.090 -3.186 1.00 91.75 102 LEU A O 1
ATOM 808 N N . SER A 1 103 ? 0.768 1.021 -4.898 1.00 93.38 103 SER A N 1
ATOM 809 C CA . SER A 1 103 ? 0.501 2.412 -4.518 1.00 93.38 103 SER A CA 1
ATOM 810 C C . SER A 1 103 ? 0.247 3.266 -5.749 1.00 93.38 103 SER A C 1
ATOM 812 O O . SER A 1 103 ? 1.146 3.448 -6.566 1.00 93.38 103 SER A O 1
ATOM 814 N N . PHE A 1 104 ? -0.950 3.840 -5.843 1.00 90.25 104 PHE A N 1
ATOM 815 C CA . PHE A 1 104 ? -1.228 4.925 -6.783 1.00 90.25 104 PHE A CA 1
ATOM 816 C C . PHE A 1 104 ? -0.518 6.207 -6.346 1.00 90.25 104 PHE A C 1
ATOM 818 O O . PHE A 1 104 ? -0.267 6.405 -5.149 1.00 90.25 104 PHE A O 1
ATOM 825 N N . ALA A 1 105 ? -0.222 7.073 -7.310 1.00 87.88 105 ALA A N 1
ATOM 826 C CA . ALA A 1 105 ? 0.133 8.455 -7.044 1.00 87.88 105 ALA A CA 1
ATOM 827 C C . ALA A 1 105 ? -1.023 9.197 -6.342 1.00 87.88 105 ALA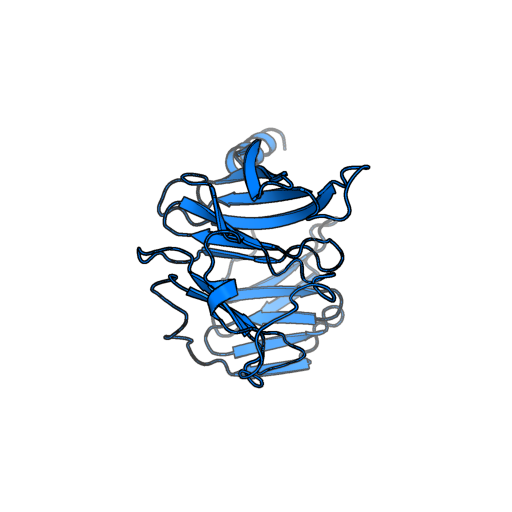 A C 1
ATOM 829 O O . ALA A 1 105 ? -2.195 8.847 -6.517 1.00 87.88 105 ALA A O 1
ATOM 830 N N . PRO A 1 106 ? -0.733 10.230 -5.534 1.00 82.50 106 PRO A N 1
ATOM 831 C CA . PRO A 1 106 ? -1.772 11.090 -4.978 1.00 82.50 106 PRO A CA 1
ATOM 832 C C . PRO A 1 106 ? -2.640 11.720 -6.084 1.00 82.50 106 PRO A C 1
ATOM 834 O O . PRO A 1 106 ? -2.122 12.351 -6.998 1.00 82.50 106 PRO A O 1
ATOM 837 N N . SER A 1 107 ? -3.970 11.617 -5.965 1.00 63.50 107 SER A N 1
ATOM 838 C CA . SER A 1 107 ? -4.963 11.876 -7.033 1.00 63.50 107 SER A CA 1
ATOM 839 C C . SER A 1 107 ? -5.063 13.314 -7.575 1.00 63.50 107 SER A C 1
ATOM 841 O O . SER A 1 107 ? -5.946 13.606 -8.375 1.00 63.50 107 SER A O 1
ATOM 843 N N . LEU A 1 108 ? -4.231 14.237 -7.093 1.00 61.97 108 LEU A N 1
ATOM 844 C CA . LEU A 1 108 ? -4.164 15.638 -7.537 1.00 61.97 108 LEU A CA 1
ATOM 845 C C . LEU A 1 108 ? -2.875 15.933 -8.320 1.00 61.97 108 LEU A C 1
ATOM 847 O O . LEU A 1 108 ? -2.650 17.076 -8.713 1.00 61.97 108 LEU A O 1
ATOM 851 N N . GLN A 1 109 ? -2.011 14.933 -8.503 1.00 62.16 109 GLN A N 1
ATOM 852 C CA . GLN A 1 109 ? -0.708 15.069 -9.140 1.00 62.16 109 GLN A CA 1
ATOM 853 C C . GLN A 1 109 ? -0.706 14.282 -10.447 1.00 62.16 109 GLN A C 1
ATOM 855 O O . GLN A 1 109 ? -1.096 13.119 -10.483 1.00 62.16 109 GLN A O 1
ATOM 860 N N . LEU A 1 110 ? -0.294 14.952 -11.520 1.00 58.38 110 LEU A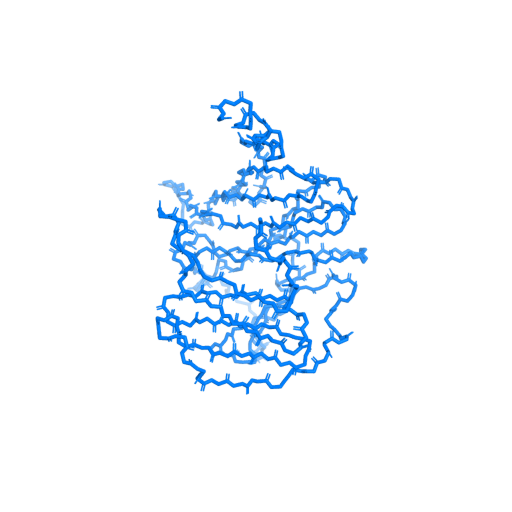 N 1
ATOM 861 C CA . LEU A 1 110 ? -0.015 14.331 -12.807 1.00 58.38 110 LEU A CA 1
ATOM 862 C C . LEU A 1 110 ? 1.511 14.193 -12.961 1.00 58.38 110 LEU A C 1
ATOM 864 O O . LEU A 1 110 ? 2.220 15.094 -12.501 1.00 58.38 110 LEU A O 1
ATOM 868 N N . PRO A 1 111 ? 2.002 13.121 -13.612 1.00 63.09 111 PRO A N 1
ATOM 869 C CA . PRO A 1 111 ? 1.239 11.981 -14.136 1.00 63.09 111 PRO A CA 1
ATOM 870 C C . PRO A 1 111 ? 0.663 11.043 -13.076 1.00 63.09 111 PRO A C 1
ATOM 872 O O . PRO A 1 111 ? 1.205 10.895 -11.982 1.00 63.09 111 PRO A O 1
ATOM 875 N N . ASP A 1 112 ? -0.412 10.355 -13.459 1.00 79.56 112 ASP A N 1
ATOM 876 C CA . ASP A 1 112 ? -0.940 9.244 -12.679 1.00 79.56 112 ASP A CA 1
ATOM 877 C C . ASP A 1 112 ? -0.039 8.021 -12.898 1.00 79.56 112 ASP A C 1
ATOM 879 O O . ASP A 1 112 ? 0.146 7.548 -14.021 1.00 79.56 112 ASP A O 1
ATOM 883 N N . ILE A 1 113 ? 0.587 7.547 -11.825 1.00 86.88 113 ILE A N 1
ATOM 884 C CA . ILE A 1 113 ? 1.473 6.385 -11.848 1.00 86.88 113 ILE A CA 1
ATOM 885 C C . ILE A 1 113 ? 1.027 5.371 -10.800 1.00 86.88 113 ILE A C 1
ATOM 887 O O . ILE A 1 113 ? 0.553 5.723 -9.718 1.00 86.88 113 ILE A O 1
ATOM 891 N N . LEU A 1 114 ? 1.245 4.094 -11.097 1.00 90.25 114 LEU A N 1
ATOM 892 C CA . LEU A 1 114 ? 1.098 2.997 -10.151 1.00 90.25 114 LEU A CA 1
ATOM 893 C C . LEU A 1 114 ? 2.464 2.388 -9.856 1.00 90.25 114 LEU A C 1
ATOM 895 O O . LEU A 1 114 ? 3.140 1.899 -10.758 1.00 90.25 114 LEU A O 1
ATOM 899 N N . VAL A 1 115 ? 2.833 2.345 -8.580 1.00 93.81 115 VAL A N 1
ATOM 900 C CA . VAL A 1 115 ? 4.003 1.606 -8.102 1.00 93.81 115 VAL A CA 1
ATOM 901 C C . VAL A 1 115 ? 3.595 0.218 -7.626 1.00 93.81 115 VAL A C 1
ATOM 903 O O . VAL A 1 115 ? 2.607 0.080 -6.905 1.00 93.81 115 VAL A O 1
ATOM 906 N N . ALA A 1 116 ? 4.391 -0.796 -7.968 1.00 93.12 116 ALA A N 1
ATOM 907 C CA . ALA A 1 116 ? 4.274 -2.151 -7.441 1.00 93.12 116 ALA A CA 1
ATOM 908 C C . ALA A 1 116 ? 5.616 -2.677 -6.915 1.00 93.12 116 ALA A C 1
ATOM 910 O O . ALA A 1 116 ? 6.635 -2.550 -7.590 1.00 93.12 116 ALA A O 1
ATOM 911 N N . THR A 1 117 ? 5.613 -3.326 -5.751 1.00 94.75 117 THR A N 1
ATOM 912 C CA . THR A 1 117 ? 6.759 -4.106 -5.249 1.00 94.75 117 THR A CA 1
ATOM 913 C C . THR A 1 117 ? 6.495 -5.594 -5.418 1.00 94.75 117 THR A C 1
ATOM 915 O O . THR A 1 117 ? 5.347 -6.036 -5.319 1.00 94.75 117 THR A O 1
ATOM 918 N N . SER A 1 118 ? 7.538 -6.390 -5.646 1.00 92.50 118 SER A N 1
ATOM 919 C CA . SER A 1 118 ? 7.381 -7.831 -5.868 1.00 92.50 118 SER A CA 1
ATOM 920 C C . SER A 1 118 ? 8.431 -8.689 -5.163 1.00 92.50 118 SER A C 1
ATOM 922 O O . SER A 1 118 ? 9.476 -8.207 -4.724 1.00 92.50 118 SER A O 1
ATOM 924 N N . SER A 1 119 ? 8.165 -9.996 -5.081 1.00 92.12 119 SER A N 1
ATOM 925 C CA . SER A 1 119 ? 9.051 -10.984 -4.452 1.00 92.12 119 SER A CA 1
ATOM 926 C C . SER A 1 119 ? 10.409 -11.138 -5.130 1.00 92.12 119 SER A C 1
ATOM 928 O O . SER A 1 119 ? 11.348 -11.612 -4.497 1.00 92.12 119 SER A O 1
ATOM 930 N N . SER A 1 120 ? 10.548 -10.693 -6.378 1.00 91.62 120 SER A N 1
ATOM 931 C CA . SER A 1 120 ? 11.838 -10.578 -7.064 1.00 91.62 120 SER A CA 1
ATOM 932 C C . SER A 1 120 ? 12.746 -9.480 -6.502 1.00 91.62 120 SER A C 1
ATOM 934 O O . SER A 1 120 ? 13.884 -9.376 -6.942 1.00 91.62 120 SER A O 1
ATOM 936 N N . GLY A 1 121 ? 12.267 -8.650 -5.567 1.00 92.44 121 GLY A N 1
ATOM 937 C CA . GLY A 1 121 ? 13.031 -7.516 -5.041 1.00 92.44 121 GLY A CA 1
ATOM 938 C C . GLY A 1 121 ? 13.008 -6.282 -5.949 1.00 92.44 121 GLY A C 1
ATOM 939 O O . GLY A 1 121 ? 13.759 -5.334 -5.728 1.00 92.44 121 GLY A O 1
ATOM 940 N N . SER A 1 122 ? 12.159 -6.285 -6.981 1.00 93.88 122 SER A N 1
ATOM 941 C CA . SER A 1 122 ? 12.007 -5.171 -7.915 1.00 93.88 122 SER A CA 1
ATOM 942 C C . SER A 1 122 ? 10.867 -4.233 -7.528 1.00 93.88 122 SER A C 1
ATOM 944 O O . SER A 1 122 ? 9.867 -4.637 -6.924 1.00 93.88 122 SER A O 1
ATOM 946 N N . VAL A 1 123 ? 11.023 -2.972 -7.924 1.00 95.12 123 VAL A N 1
ATOM 947 C CA . VAL A 1 123 ? 9.975 -1.950 -7.908 1.00 95.12 123 VAL A CA 1
ATOM 948 C C . VAL A 1 123 ? 9.602 -1.651 -9.354 1.00 95.12 123 VAL A C 1
ATOM 950 O O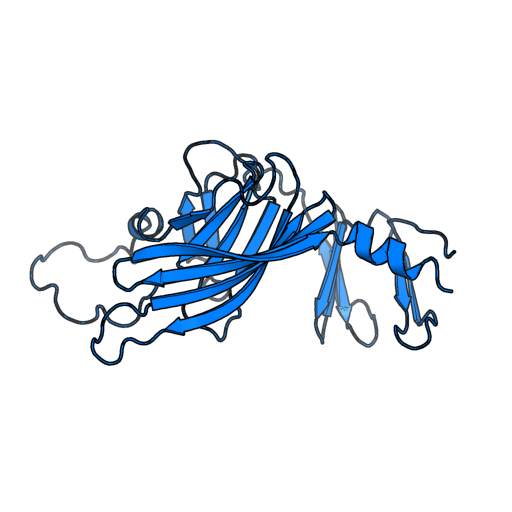 . VAL A 1 123 ? 10.470 -1.405 -10.186 1.00 95.12 123 VAL A O 1
ATOM 953 N N . HIS A 1 124 ? 8.313 -1.686 -9.659 1.00 92.56 124 HIS A N 1
ATOM 954 C CA . HIS A 1 124 ? 7.767 -1.395 -10.978 1.00 92.56 124 HIS A CA 1
ATOM 955 C C . HIS A 1 124 ? 6.961 -0.101 -10.918 1.00 92.56 124 HIS A C 1
ATOM 957 O O . HIS A 1 124 ? 6.194 0.085 -9.975 1.00 92.56 124 HIS A O 1
ATOM 963 N N . ILE A 1 125 ? 7.103 0.753 -11.925 1.00 91.75 125 ILE A N 1
ATOM 964 C CA . ILE A 1 125 ? 6.257 1.923 -12.164 1.00 91.75 125 ILE A CA 1
ATOM 965 C C . ILE A 1 125 ? 5.492 1.685 -13.456 1.00 91.75 125 ILE A C 1
ATOM 967 O O . ILE A 1 125 ? 6.096 1.386 -14.486 1.00 91.75 125 ILE A O 1
ATOM 971 N N . PHE A 1 126 ? 4.176 1.833 -13.386 1.00 87.06 126 PHE A N 1
ATOM 972 C CA . PHE A 1 126 ? 3.282 1.819 -14.533 1.00 87.06 126 PHE A CA 1
ATOM 973 C C . PHE A 1 126 ? 2.702 3.216 -14.719 1.00 87.06 126 PHE A C 1
ATOM 975 O O . PHE A 1 126 ? 2.057 3.737 -13.807 1.00 87.06 126 PHE A O 1
ATOM 982 N N . SER A 1 127 ? 2.920 3.810 -15.886 1.00 82.06 127 SER A N 1
ATOM 983 C CA . SER A 1 127 ? 2.329 5.099 -16.243 1.00 82.06 127 SER A CA 1
ATOM 984 C C . SER A 1 127 ? 0.872 4.897 -16.657 1.00 82.06 127 SER A C 1
ATOM 986 O O . SER A 1 127 ? 0.576 4.175 -17.610 1.00 82.06 127 SER A O 1
ATOM 988 N N . LEU A 1 128 ? -0.055 5.522 -15.936 1.00 76.56 128 LEU A N 1
ATOM 989 C CA . LEU A 1 128 ? -1.495 5.405 -16.155 1.00 76.56 128 LEU A CA 1
ATOM 990 C C . LEU A 1 128 ? -1.973 6.534 -17.074 1.00 76.56 128 LEU A C 1
ATOM 992 O O . LEU A 1 128 ? -2.711 7.415 -16.660 1.00 76.56 128 LEU A O 1
ATOM 996 N N . GLY A 1 129 ? -1.524 6.501 -18.330 1.00 62.69 129 GLY A N 1
ATOM 997 C CA . GLY A 1 129 ? -2.017 7.360 -19.408 1.00 62.69 129 GLY A CA 1
ATOM 998 C C . GLY A 1 129 ? -1.754 8.865 -19.244 1.00 62.69 129 GLY A C 1
ATOM 999 O O . GLY A 1 129 ? -2.485 9.581 -18.567 1.00 62.69 129 GLY A O 1
ATOM 1000 N N . PHE A 1 130 ? -0.808 9.388 -20.026 1.00 51.28 130 PHE A N 1
ATOM 1001 C CA . PHE A 1 130 ? -0.841 10.781 -20.481 1.00 51.28 130 PHE A CA 1
ATOM 1002 C C . PHE A 1 130 ? -1.807 10.907 -21.676 1.00 51.28 130 PHE A C 1
ATOM 1004 O O . PHE A 1 130 ? -1.388 11.178 -22.796 1.00 51.28 130 PHE A O 1
ATOM 1011 N N . GLU A 1 131 ? -3.113 10.706 -21.486 1.00 43.47 131 GLU A N 1
ATOM 1012 C CA . GLU A 1 131 ? -4.096 11.061 -22.525 1.00 43.47 131 GLU A CA 1
ATOM 1013 C C . GLU A 1 131 ? -4.619 12.488 -22.310 1.00 43.47 131 GLU A C 1
ATOM 1015 O O . GLU A 1 131 ? -5.785 12.733 -22.010 1.00 43.47 131 GLU A O 1
ATOM 1020 N N . THR A 1 132 ? -3.742 13.472 -22.495 1.00 36.84 132 THR A N 1
ATOM 1021 C CA . THR A 1 132 ? -4.161 14.835 -22.839 1.00 36.84 132 THR A CA 1
ATOM 1022 C C . THR A 1 132 ? -3.481 15.208 -24.155 1.00 36.84 132 THR A C 1
ATOM 1024 O O . THR A 1 132 ? -2.276 15.405 -24.207 1.00 36.84 132 THR A O 1
ATOM 1027 N N . ASN A 1 133 ? -4.294 15.282 -25.217 1.00 30.34 133 ASN A N 1
ATOM 1028 C CA . ASN A 1 133 ? -3.993 15.737 -26.587 1.00 30.34 133 ASN A CA 1
ATOM 1029 C C . ASN A 1 133 ? -3.243 14.809 -27.572 1.00 30.34 133 ASN A C 1
ATOM 1031 O O . ASN A 1 133 ? -2.202 15.166 -28.105 1.00 30.34 133 ASN A O 1
ATOM 1035 N N . GLN A 1 134 ? -3.896 13.731 -28.021 1.00 34.72 134 GLN A N 1
ATOM 1036 C CA . GLN A 1 134 ? -3.760 13.241 -29.414 1.00 34.72 134 GLN A CA 1
ATOM 1037 C C . GLN A 1 134 ? -5.053 13.477 -30.218 1.00 34.72 134 GLN A C 1
ATOM 1039 O O . GLN A 1 134 ? -5.440 12.704 -31.093 1.00 34.72 134 GLN A O 1
ATOM 1044 N N . ARG A 1 135 ? -5.763 14.578 -29.936 1.00 38.47 135 ARG A N 1
ATOM 1045 C CA . ARG A 1 135 ? -6.948 14.989 -30.698 1.00 38.47 135 ARG A CA 1
ATOM 1046 C C . ARG A 1 135 ? -6.565 15.969 -31.809 1.00 38.47 135 ARG A C 1
ATOM 1048 O O . ARG A 1 135 ? -7.075 17.077 -31.840 1.00 38.47 135 ARG A O 1
ATOM 1055 N N . THR A 1 136 ? -5.637 15.590 -32.689 1.00 41.81 136 THR A N 1
ATOM 1056 C CA . THR A 1 136 ? -5.530 16.031 -34.101 1.00 41.81 136 THR A CA 1
ATOM 1057 C C . THR A 1 136 ? -4.246 15.465 -34.721 1.00 41.81 136 THR A C 1
ATOM 1059 O O . THR A 1 136 ? -3.178 15.611 -34.148 1.00 41.81 136 THR A O 1
ATOM 1062 N N . LYS A 1 137 ? -4.358 14.907 -35.938 1.00 42.25 137 LYS A N 1
ATOM 1063 C CA . LYS A 1 137 ? -3.289 14.357 -36.809 1.00 42.25 137 LYS A CA 1
ATOM 1064 C C . LYS A 1 137 ? -2.971 12.856 -36.693 1.00 42.25 137 LYS A C 1
ATOM 1066 O O . LYS A 1 137 ? -1.822 12.463 -36.558 1.00 42.25 137 LYS A O 1
ATOM 1071 N N . LYS A 1 138 ? -3.959 12.011 -36.999 1.00 35.75 138 LYS A N 1
ATOM 1072 C CA . LYS A 1 138 ? -3.729 10.923 -37.970 1.00 35.75 138 LYS A CA 1
ATOM 1073 C C . LYS A 1 138 ? -4.842 10.940 -39.013 1.00 35.75 138 LYS A C 1
ATOM 1075 O O . LYS A 1 138 ? -5.913 10.375 -38.831 1.00 35.75 138 LYS A O 1
ATOM 1080 N N . SER A 1 139 ? -4.593 11.676 -40.091 1.00 40.84 139 SER A N 1
ATOM 1081 C CA . SER A 1 139 ? -5.325 11.527 -41.344 1.00 40.84 139 SER A CA 1
ATOM 1082 C C . SER A 1 139 ? -4.926 10.202 -41.992 1.00 40.84 139 SER A C 1
ATOM 1084 O O . SER A 1 139 ? -3.738 9.970 -42.203 1.00 40.84 139 SER A O 1
ATOM 1086 N N . GLY A 1 140 ? -5.916 9.388 -42.359 1.00 40.56 140 GLY A N 1
ATOM 1087 C CA . GLY A 1 140 ? -5.755 8.339 -43.365 1.00 40.56 140 GLY A CA 1
ATOM 1088 C C . GLY A 1 140 ? -5.673 6.908 -42.838 1.00 40.56 140 GLY A C 1
ATOM 1089 O O . GLY A 1 140 ? -4.619 6.295 -42.893 1.00 40.56 140 GLY A O 1
ATOM 1090 N N . SER A 1 141 ? -6.805 6.352 -42.407 1.00 39.41 141 SER A N 1
ATOM 1091 C CA . SER A 1 141 ? -7.304 5.079 -42.949 1.00 39.41 141 SER A CA 1
ATOM 1092 C C . SER A 1 141 ? -8.752 4.888 -42.492 1.00 39.41 141 SER A C 1
ATOM 1094 O O . SER A 1 141 ? -9.043 4.820 -41.300 1.00 39.41 141 SER A O 1
ATOM 1096 N N . PHE A 1 142 ? -9.671 4.898 -43.453 1.00 50.31 142 PHE A N 1
ATOM 1097 C CA . PHE A 1 142 ? -11.076 4.557 -43.258 1.00 50.31 142 PHE A CA 1
ATOM 1098 C C . PHE A 1 142 ? -11.200 3.033 -43.081 1.00 50.31 142 PHE A C 1
ATOM 1100 O O . PHE A 1 142 ? -10.534 2.289 -43.793 1.00 50.31 142 PHE A O 1
ATOM 1107 N N . LEU A 1 143 ? -12.126 2.617 -42.203 1.00 41.66 143 LEU A N 1
ATOM 1108 C CA . LEU A 1 143 ? -12.547 1.248 -41.831 1.00 41.66 143 LEU A CA 1
ATOM 1109 C C . LEU A 1 143 ? -11.872 0.655 -40.581 1.00 41.66 143 LEU A C 1
ATOM 1111 O O . LEU A 1 143 ? -10.915 -0.107 -40.650 1.00 41.66 143 LEU A O 1
ATOM 1115 N N . GLY A 1 144 ? -12.463 0.958 -39.422 1.00 34.22 144 GLY A N 1
ATOM 1116 C CA . GLY A 1 144 ? -12.132 0.317 -38.146 1.00 34.22 144 GLY A CA 1
ATOM 1117 C C . GLY A 1 144 ? -12.749 1.007 -36.929 1.00 34.22 144 GLY A C 1
ATOM 1118 O O . GLY A 1 144 ? -12.098 1.131 -35.900 1.00 34.22 144 GLY A O 1
ATOM 1119 N N . SER A 1 145 ? -13.970 1.538 -37.041 1.00 41.25 145 SER A N 1
ATOM 1120 C CA . SER A 1 145 ? -14.692 2.102 -35.898 1.00 41.25 145 SER A CA 1
ATOM 1121 C C . SER A 1 145 ? -15.296 0.983 -35.046 1.00 41.25 145 SER A C 1
ATOM 1123 O O . SER A 1 145 ? -15.925 0.079 -35.592 1.00 41.25 145 SER A O 1
ATOM 1125 N N . ILE A 1 146 ? -15.197 1.149 -33.720 1.00 37.31 146 ILE A N 1
ATOM 1126 C CA . ILE A 1 146 ? -15.751 0.326 -32.622 1.00 37.31 146 ILE A CA 1
ATOM 1127 C C . ILE A 1 146 ? -14.768 -0.712 -32.037 1.00 37.31 146 ILE A C 1
ATOM 1129 O O . ILE A 1 146 ? -15.049 -1.901 -31.966 1.00 37.31 146 ILE A O 1
ATOM 1133 N N . LEU A 1 147 ? -13.637 -0.234 -31.511 1.00 40.97 147 LEU A N 1
ATOM 1134 C CA . LEU A 1 147 ? -13.034 -0.776 -30.287 1.00 40.97 147 LEU A CA 1
ATOM 1135 C C . LEU A 1 147 ? -12.601 0.427 -29.424 1.00 40.97 147 LEU A C 1
ATOM 1137 O O . LEU A 1 147 ? -11.907 1.300 -29.948 1.00 40.97 147 LEU A O 1
ATOM 1141 N N . PRO A 1 148 ? -13.019 0.544 -28.146 1.00 34.56 148 PRO A N 1
ATOM 1142 C CA . PRO A 1 148 ? -12.453 1.550 -27.244 1.00 34.56 148 PRO A CA 1
ATOM 1143 C C . PRO A 1 148 ? -10.948 1.284 -27.122 1.00 34.56 148 PRO A C 1
ATOM 1145 O O . PRO A 1 148 ? -10.582 0.110 -27.096 1.00 34.56 148 PRO A O 1
ATOM 1148 N N . CYS A 1 149 ? -10.114 2.338 -27.096 1.00 38.16 149 CYS A N 1
ATOM 1149 C CA . CYS A 1 149 ? -8.640 2.292 -27.089 1.00 38.16 149 CYS A CA 1
ATOM 1150 C C . CYS A 1 149 ? -8.132 1.026 -26.384 1.00 38.16 149 CYS A C 1
ATOM 1152 O O . CYS A 1 149 ? -8.262 0.849 -25.170 1.00 38.16 149 CYS A O 1
ATOM 1154 N N . SER A 1 150 ? -7.749 0.067 -27.221 1.00 41.34 150 SER A N 1
ATOM 1155 C CA . SER A 1 150 ? -7.808 -1.358 -26.930 1.00 41.34 150 SER A CA 1
ATOM 1156 C C . SER A 1 150 ? -6.504 -1.774 -26.284 1.00 41.34 150 SER A C 1
ATOM 1158 O O . SER A 1 150 ? -5.474 -1.560 -26.904 1.00 41.34 150 SER A O 1
ATOM 1160 N N . VAL A 1 151 ? -6.590 -2.373 -25.089 1.00 44.91 151 VAL A N 1
ATOM 1161 C CA . VAL A 1 151 ? -5.743 -3.383 -24.396 1.00 44.91 151 VAL A CA 1
ATOM 1162 C C . VAL A 1 151 ? -4.254 -3.530 -24.782 1.00 44.91 151 VAL A C 1
ATOM 1164 O O . VAL A 1 151 ? -3.428 -3.762 -23.906 1.00 44.91 151 VAL A O 1
ATOM 1167 N N . ASN A 1 152 ? -3.905 -3.408 -26.056 1.00 43.19 152 ASN A N 1
ATOM 1168 C CA . ASN A 1 152 ? -2.560 -3.396 -26.617 1.00 43.19 152 ASN A CA 1
ATOM 1169 C C . ASN A 1 152 ? -1.689 -2.244 -26.089 1.00 43.19 152 ASN A C 1
ATOM 1171 O O . ASN A 1 152 ? -0.537 -2.503 -25.761 1.00 43.19 152 ASN A O 1
ATOM 1175 N N . ASP A 1 153 ? -2.219 -1.026 -25.920 1.00 43.97 153 ASP A N 1
ATOM 1176 C CA . ASP A 1 153 ? -1.407 0.120 -25.454 1.00 43.97 153 ASP A CA 1
ATOM 1177 C C . ASP A 1 153 ? -0.972 -0.023 -23.979 1.00 43.97 153 ASP A C 1
ATOM 1179 O O . ASP A 1 153 ? 0.102 0.424 -23.584 1.00 43.97 153 ASP A O 1
ATOM 1183 N N . ALA A 1 154 ? -1.771 -0.715 -23.155 1.00 43.44 154 ALA A N 1
ATOM 1184 C CA . ALA A 1 154 ? -1.454 -1.004 -21.748 1.00 43.44 154 ALA A CA 1
ATOM 1185 C C . ALA A 1 154 ? -0.440 -2.156 -21.573 1.00 43.44 154 ALA A C 1
ATOM 1187 O O . ALA A 1 154 ? 0.083 -2.378 -20.477 1.00 43.44 154 ALA A O 1
ATOM 1188 N N . LEU A 1 155 ? -0.169 -2.893 -22.654 1.00 50.31 155 LEU A N 1
ATOM 1189 C CA . LEU A 1 155 ? 0.867 -3.920 -22.726 1.00 50.31 155 LEU A CA 1
ATOM 1190 C C . LEU A 1 155 ? 2.158 -3.399 -23.369 1.00 50.31 155 LEU A C 1
ATOM 1192 O O . LEU A 1 155 ? 3.117 -4.167 -23.455 1.00 50.31 155 LEU A O 1
ATOM 1196 N N . ASP A 1 156 ? 2.189 -2.134 -23.802 1.00 54.31 156 ASP A N 1
ATOM 1197 C CA . ASP A 1 156 ? 3.386 -1.508 -24.352 1.00 54.31 156 ASP A CA 1
ATOM 1198 C C . ASP A 1 156 ? 4.456 -1.366 -23.249 1.00 54.31 156 ASP A C 1
ATOM 1200 O O . ASP A 1 156 ? 4.213 -0.684 -22.242 1.00 54.31 156 ASP A O 1
ATOM 1204 N N . PRO A 1 157 ? 5.644 -1.987 -23.411 1.00 55.00 157 PRO A N 1
ATOM 1205 C CA . PRO A 1 157 ? 6.773 -1.812 -22.500 1.00 55.00 157 PRO A CA 1
ATOM 1206 C C . PRO A 1 157 ? 7.153 -0.347 -22.256 1.00 55.00 157 PRO A C 1
ATOM 1208 O O . PRO A 1 157 ? 7.746 -0.052 -21.221 1.00 55.00 157 PRO A O 1
ATOM 1211 N N . ALA A 1 158 ? 6.799 0.574 -23.162 1.00 56.38 158 ALA A N 1
ATOM 1212 C CA . ALA A 1 158 ? 7.078 1.999 -23.014 1.00 56.38 158 ALA A CA 1
ATOM 1213 C C . ALA A 1 158 ? 6.475 2.614 -21.738 1.00 56.38 158 ALA A C 1
ATOM 1215 O O . ALA A 1 158 ? 7.029 3.571 -21.214 1.00 56.38 158 ALA A O 1
ATOM 1216 N N . HIS A 1 159 ? 5.394 2.057 -21.190 1.00 72.88 159 HIS A N 1
ATOM 1217 C CA . HIS A 1 159 ? 4.746 2.591 -19.985 1.00 72.88 159 HIS A CA 1
ATOM 1218 C C . HIS A 1 159 ? 5.163 1.871 -18.697 1.00 72.88 159 HIS A C 1
ATOM 1220 O O . HIS A 1 159 ? 4.511 2.038 -17.660 1.00 72.88 159 HIS A O 1
ATOM 1226 N N . HIS A 1 160 ? 6.212 1.045 -18.752 1.00 85.50 160 HIS A N 1
ATOM 1227 C CA . HIS A 1 160 ? 6.644 0.194 -17.650 1.00 85.50 160 HIS A CA 1
ATOM 1228 C C . HIS A 1 160 ? 8.130 0.376 -17.342 1.00 85.50 160 HIS A C 1
ATOM 1230 O O . HIS A 1 160 ? 9.002 -0.068 -18.083 1.00 85.50 160 HIS A O 1
ATOM 1236 N N . HIS A 1 161 ? 8.423 0.971 -16.187 1.00 89.25 161 HIS A N 1
ATOM 1237 C CA . HIS A 1 161 ? 9.792 1.166 -15.711 1.00 89.25 161 HIS A CA 1
ATOM 1238 C C . HIS A 1 161 ? 10.072 0.270 -14.511 1.00 89.25 161 HIS A C 1
ATOM 1240 O O . HIS A 1 161 ? 9.206 0.064 -13.657 1.00 89.25 161 HIS A O 1
ATOM 1246 N N . VAL A 1 162 ? 11.289 -0.268 -14.428 1.00 91.88 162 VAL A N 1
ATOM 1247 C CA . VAL A 1 162 ? 11.660 -1.232 -13.387 1.00 91.88 162 VAL A CA 1
ATOM 1248 C C . VAL A 1 162 ? 12.966 -0.830 -12.722 1.00 91.88 162 VAL A C 1
ATOM 1250 O O . VAL A 1 162 ? 13.985 -0.665 -13.385 1.00 91.88 162 VAL A O 1
ATOM 1253 N N . LEU A 1 163 ? 12.938 -0.738 -11.396 1.00 94.31 163 LEU A N 1
ATOM 1254 C CA . LEU A 1 163 ? 14.128 -0.752 -10.560 1.00 94.31 163 LEU A CA 1
ATOM 1255 C C . LEU A 1 163 ? 14.350 -2.180 -10.065 1.00 94.31 163 LEU A C 1
ATOM 1257 O O . LEU A 1 163 ? 13.575 -2.707 -9.262 1.00 94.31 163 LEU A O 1
ATOM 1261 N N . HIS A 1 164 ? 15.404 -2.819 -10.555 1.00 93.31 164 HIS A N 1
ATOM 1262 C CA . HIS A 1 164 ? 15.822 -4.132 -10.078 1.00 93.31 164 HIS A CA 1
ATOM 1263 C C . HIS A 1 164 ? 16.599 -4.011 -8.766 1.00 93.31 164 HIS A C 1
ATOM 1265 O O . HIS A 1 164 ? 17.287 -3.020 -8.543 1.00 93.31 164 HIS A O 1
ATOM 1271 N N . ASN A 1 165 ? 16.521 -5.046 -7.924 1.00 93.00 165 ASN A N 1
ATOM 1272 C CA . ASN A 1 165 ? 17.289 -5.154 -6.679 1.00 93.00 165 ASN A CA 1
ATOM 1273 C C . ASN A 1 165 ? 17.116 -3.956 -5.725 1.00 93.00 165 ASN A C 1
ATOM 1275 O O . ASN A 1 165 ? 18.046 -3.604 -5.006 1.00 93.00 165 ASN A O 1
ATOM 1279 N N . ALA A 1 166 ? 15.931 -3.338 -5.703 1.00 93.75 166 ALA A N 1
ATOM 1280 C CA . ALA A 1 166 ? 15.607 -2.295 -4.731 1.00 93.75 166 ALA A CA 1
ATOM 1281 C C . ALA A 1 166 ? 15.624 -2.855 -3.298 1.00 93.75 166 ALA A C 1
ATOM 1283 O O . ALA A 1 166 ? 16.051 -2.194 -2.360 1.00 93.75 166 ALA A O 1
ATOM 1284 N N . VAL A 1 167 ? 15.183 -4.107 -3.146 1.00 93.44 167 VAL A N 1
ATOM 1285 C CA . VAL A 1 167 ? 15.235 -4.872 -1.894 1.00 93.44 167 VAL A CA 1
ATOM 1286 C C . VAL A 1 167 ? 15.760 -6.266 -2.207 1.00 93.44 167 VAL A C 1
ATOM 1288 O O . VAL A 1 167 ? 15.546 -6.779 -3.305 1.00 93.44 167 VAL A O 1
ATOM 1291 N N . SER A 1 168 ? 16.406 -6.914 -1.238 1.00 93.38 168 SER A N 1
ATOM 1292 C CA . SER A 1 168 ? 16.758 -8.331 -1.334 1.00 93.38 168 SER A CA 1
ATOM 1293 C C . SER A 1 168 ? 15.549 -9.180 -1.738 1.00 93.38 168 SER A C 1
ATOM 1295 O O . SER A 1 168 ? 14.467 -9.065 -1.156 1.00 93.38 168 SER A O 1
ATOM 1297 N N . ALA A 1 169 ? 15.739 -10.059 -2.723 1.00 93.25 169 ALA A N 1
ATOM 1298 C CA . ALA A 1 169 ? 14.688 -10.950 -3.199 1.00 93.25 169 ALA A CA 1
ATOM 1299 C C . ALA A 1 169 ? 14.080 -11.772 -2.045 1.00 93.25 169 ALA A C 1
ATOM 1301 O O . ALA A 1 169 ? 14.773 -12.207 -1.126 1.00 93.25 169 ALA A O 1
ATOM 1302 N N . GLY A 1 170 ? 12.762 -11.962 -2.083 1.00 90.69 170 GLY A N 1
ATOM 1303 C CA . GLY A 1 170 ? 11.986 -12.649 -1.048 1.00 90.69 170 GLY A CA 1
ATOM 1304 C C . GLY A 1 170 ? 11.649 -11.801 0.185 1.00 90.69 170 GLY A C 1
ATOM 1305 O O . GLY A 1 170 ? 10.712 -12.145 0.908 1.00 90.69 170 GLY A O 1
ATOM 1306 N N . VAL A 1 171 ? 12.332 -10.675 0.417 1.00 94.44 171 VAL A N 1
ATOM 1307 C CA . VAL A 1 171 ? 12.013 -9.785 1.541 1.00 94.44 171 VAL A CA 1
ATOM 1308 C C . VAL A 1 171 ? 10.756 -8.984 1.216 1.00 94.44 171 VAL A C 1
ATOM 1310 O O . VAL A 1 171 ? 10.710 -8.223 0.250 1.00 94.44 171 VAL A O 1
ATOM 1313 N N . ARG A 1 172 ? 9.719 -9.141 2.047 1.00 93.56 172 ARG A N 1
ATOM 1314 C CA . ARG A 1 172 ? 8.471 -8.378 1.915 1.00 93.56 172 ARG A CA 1
ATOM 1315 C C . ARG A 1 172 ? 8.744 -6.884 2.033 1.00 93.56 172 ARG A C 1
ATOM 1317 O O . ARG A 1 172 ? 9.454 -6.448 2.938 1.00 93.56 172 ARG A O 1
ATOM 1324 N N . SER A 1 173 ? 8.136 -6.108 1.144 1.00 95.38 173 SER A N 1
ATOM 1325 C CA . SER A 1 173 ? 8.317 -4.663 1.084 1.00 95.38 173 SER A CA 1
ATOM 1326 C C . SER A 1 173 ? 7.015 -3.938 0.768 1.00 95.38 173 SER A C 1
ATOM 1328 O O . SER A 1 173 ? 6.143 -4.453 0.062 1.00 95.38 173 SER A O 1
ATOM 1330 N N . TYR A 1 174 ? 6.887 -2.728 1.300 1.00 95.69 174 TYR A N 1
ATOM 1331 C CA . TYR A 1 174 ? 5.747 -1.848 1.097 1.00 95.69 174 TYR A CA 1
ATOM 1332 C C . TYR A 1 174 ? 6.220 -0.521 0.515 1.00 95.69 174 TYR A C 1
ATOM 1334 O O . TYR A 1 174 ? 7.061 0.143 1.119 1.00 95.69 174 TYR A O 1
ATOM 1342 N N . ALA A 1 175 ? 5.683 -0.143 -0.645 1.00 96.25 175 ALA A N 1
ATOM 1343 C CA . ALA A 1 175 ? 5.983 1.127 -1.294 1.00 96.25 175 ALA A CA 1
ATOM 1344 C C . ALA A 1 175 ? 4.820 2.113 -1.175 1.00 96.25 175 ALA A C 1
ATOM 1346 O O . ALA A 1 175 ? 3.656 1.711 -1.175 1.00 96.25 175 ALA A O 1
ATOM 1347 N N . VAL A 1 176 ? 5.150 3.403 -1.125 1.00 95.50 176 VAL A N 1
ATOM 1348 C CA . VAL A 1 176 ? 4.201 4.514 -1.244 1.00 95.50 176 VAL A CA 1
ATOM 1349 C C . VAL A 1 176 ? 4.775 5.567 -2.180 1.00 95.50 176 VAL A C 1
ATOM 1351 O O . VAL A 1 176 ? 5.893 6.044 -1.968 1.00 95.50 176 VAL A O 1
ATOM 1354 N N . VAL A 1 177 ? 3.984 5.975 -3.172 1.00 94.50 177 VAL A N 1
ATOM 1355 C CA . VAL A 1 177 ? 4.256 7.181 -3.963 1.00 94.50 177 VAL A CA 1
ATOM 1356 C C . VAL A 1 177 ? 3.943 8.391 -3.088 1.00 94.50 177 VAL A C 1
ATOM 1358 O O . VAL A 1 177 ? 2.788 8.640 -2.743 1.00 94.50 177 VAL A O 1
ATOM 1361 N N . ARG A 1 178 ? 4.974 9.130 -2.677 1.00 92.50 178 ARG A N 1
ATOM 1362 C CA . ARG A 1 178 ? 4.818 10.298 -1.798 1.00 92.50 178 ARG A CA 1
ATOM 1363 C C . ARG A 1 178 ? 4.401 11.543 -2.563 1.00 92.50 178 ARG A C 1
ATOM 1365 O O . ARG A 1 178 ? 3.648 12.365 -2.045 1.00 92.50 178 ARG A O 1
ATOM 1372 N N . LYS A 1 179 ? 5.000 11.719 -3.738 1.00 89.50 179 LYS A N 1
ATOM 1373 C CA . LYS A 1 179 ? 4.915 12.933 -4.540 1.00 89.50 179 LYS A CA 1
ATOM 1374 C C . LYS A 1 179 ? 5.203 12.592 -5.990 1.00 89.50 179 LYS A C 1
ATOM 1376 O O . LYS A 1 179 ? 6.110 11.800 -6.244 1.00 89.50 179 LYS A O 1
ATOM 1381 N N . VAL A 1 180 ? 4.479 13.227 -6.894 1.00 88.44 180 VAL A N 1
ATOM 1382 C CA . VAL A 1 180 ? 4.775 13.265 -8.319 1.00 88.44 180 VAL A CA 1
ATOM 1383 C C . VAL A 1 180 ? 4.719 14.720 -8.768 1.00 88.44 180 VAL A C 1
ATOM 1385 O O . VAL A 1 180 ? 3.753 15.425 -8.478 1.00 88.44 180 VAL A O 1
ATOM 1388 N N . ASP A 1 181 ? 5.778 15.168 -9.427 1.00 84.88 181 ASP A N 1
ATOM 1389 C CA . ASP A 1 181 ? 5.899 16.500 -9.998 1.00 84.88 181 ASP A CA 1
ATOM 1390 C C . ASP A 1 181 ? 6.020 16.391 -11.519 1.00 84.88 181 ASP A C 1
ATOM 1392 O O . ASP A 1 181 ? 6.855 15.638 -12.029 1.00 84.88 181 ASP A O 1
ATOM 1396 N N . ASN A 1 182 ? 5.238 17.202 -12.233 1.00 76.12 182 ASN A N 1
ATOM 1397 C CA . ASN A 1 182 ? 5.509 17.496 -13.634 1.00 76.12 182 ASN A CA 1
ATOM 1398 C C . ASN A 1 182 ? 6.718 18.426 -13.719 1.00 76.12 182 ASN A C 1
ATOM 1400 O O . ASN A 1 182 ? 6.732 19.514 -13.137 1.00 76.12 182 ASN A O 1
ATOM 1404 N N . VAL A 1 183 ? 7.705 18.010 -14.491 1.00 66.88 183 VAL A N 1
ATOM 1405 C CA . VAL A 1 183 ? 8.836 18.824 -14.903 1.00 66.88 183 VAL A CA 1
ATOM 1406 C C . VAL A 1 183 ? 8.498 19.322 -16.312 1.00 66.88 183 VAL A C 1
ATOM 1408 O O . VAL A 1 183 ? 8.506 18.583 -17.294 1.00 66.88 183 VAL A O 1
ATOM 1411 N N . ALA A 1 184 ? 8.052 20.574 -16.398 1.00 58.59 184 ALA A N 1
ATOM 1412 C CA . ALA A 1 184 ? 7.728 21.194 -17.676 1.00 58.59 184 ALA A CA 1
ATOM 1413 C C . ALA A 1 184 ? 9.018 21.684 -18.340 1.00 58.59 184 ALA A C 1
ATOM 1415 O O . ALA A 1 184 ? 9.684 22.571 -17.802 1.00 58.59 184 ALA A O 1
ATOM 1416 N N . ASP A 1 185 ? 9.337 21.156 -19.522 1.00 53.47 185 ASP A N 1
ATOM 1417 C CA . ASP A 1 185 ? 10.293 21.807 -20.411 1.00 53.47 185 ASP A CA 1
ATOM 1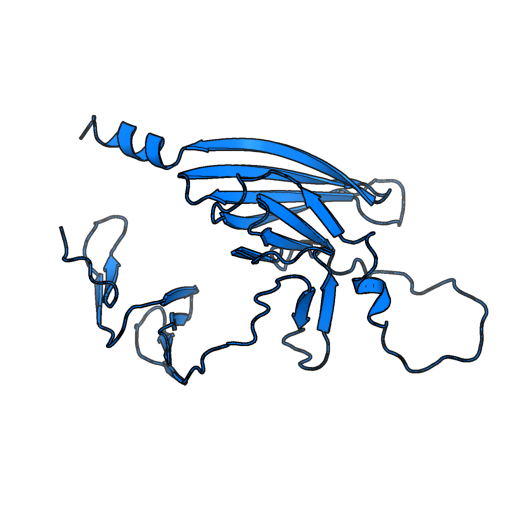418 C C . ASP A 1 185 ? 9.606 23.032 -21.019 1.00 53.47 185 ASP A C 1
ATOM 1420 O O . ASP A 1 185 ? 8.542 22.941 -21.630 1.00 53.47 185 ASP A O 1
ATOM 1424 N N . SER A 1 186 ? 10.206 24.210 -20.860 1.00 52.38 186 SER A N 1
ATOM 1425 C CA . SER A 1 186 ? 9.648 25.502 -21.283 1.00 52.38 186 SER A CA 1
ATOM 1426 C C . SER A 1 186 ? 9.510 25.682 -22.807 1.00 52.38 186 SER A C 1
ATOM 1428 O O . SER A 1 186 ? 9.246 26.795 -23.261 1.00 52.38 186 SER A O 1
ATOM 1430 N N . SER A 1 187 ? 9.690 24.628 -23.613 1.00 52.84 187 SER A N 1
ATOM 1431 C CA . SER A 1 187 ? 9.867 24.742 -25.067 1.00 52.84 187 SER A CA 1
ATOM 1432 C C . SER A 1 187 ? 9.087 23.760 -25.954 1.00 52.84 187 SER A C 1
ATOM 1434 O O . SER A 1 187 ? 9.143 23.923 -27.172 1.00 52.84 187 SER A O 1
ATOM 1436 N N . SER A 1 188 ? 8.303 22.808 -25.432 1.00 49.47 188 SER A N 1
ATOM 1437 C CA . SER A 1 188 ? 7.500 21.924 -26.299 1.00 49.47 188 SER A CA 1
ATOM 1438 C C . SER A 1 188 ? 6.154 21.517 -25.692 1.00 49.47 188 SER A C 1
ATOM 1440 O O . SER A 1 188 ? 5.994 21.372 -24.485 1.00 49.47 188 SER A O 1
ATOM 1442 N N . SER A 1 189 ? 5.147 21.349 -26.553 1.00 47.69 189 SER A N 1
ATOM 1443 C CA . SER A 1 189 ? 3.820 20.813 -26.208 1.00 47.69 189 SER A CA 1
ATOM 1444 C C . SER A 1 189 ? 3.797 19.276 -26.222 1.00 47.69 189 SER A C 1
ATOM 1446 O O . SER A 1 189 ? 2.805 18.680 -26.637 1.00 47.69 189 SER A O 1
ATOM 1448 N N . GLU A 1 190 ? 4.896 18.638 -25.817 1.00 52.97 190 GLU A N 1
ATOM 1449 C CA . GLU A 1 190 ? 5.080 17.182 -25.837 1.00 52.97 190 GLU A CA 1
ATOM 1450 C C . GLU A 1 190 ? 5.378 16.640 -24.428 1.00 52.97 190 GLU A C 1
ATOM 1452 O O . GLU A 1 190 ? 5.643 17.408 -23.506 1.00 52.97 190 GLU A O 1
ATOM 1457 N N . ILE A 1 191 ? 5.219 15.319 -24.268 1.00 52.03 191 ILE A N 1
ATOM 1458 C CA . ILE A 1 191 ? 5.126 14.540 -23.015 1.00 52.03 191 ILE A CA 1
ATOM 1459 C C . ILE A 1 191 ? 5.965 15.143 -21.875 1.00 52.03 191 ILE A C 1
ATOM 1461 O O . ILE A 1 191 ? 7.189 15.231 -21.964 1.00 52.03 191 ILE A O 1
ATOM 1465 N N . ALA A 1 192 ? 5.289 15.544 -20.792 1.00 58.75 192 ALA A N 1
ATOM 1466 C CA . ALA A 1 192 ? 5.929 16.149 -19.629 1.00 58.75 192 ALA A CA 1
ATOM 1467 C C . ALA A 1 192 ? 6.925 15.171 -18.994 1.00 58.75 192 ALA A C 1
ATOM 1469 O O . ALA A 1 192 ? 6.588 14.010 -18.743 1.00 58.75 192 ALA A O 1
ATOM 1470 N N . SER A 1 193 ? 8.133 15.652 -18.689 1.00 74.75 193 SER A N 1
ATOM 1471 C CA . SER A 1 193 ? 9.033 14.892 -17.832 1.00 74.75 193 SER A CA 1
ATOM 1472 C C . SER A 1 193 ? 8.431 14.815 -16.426 1.00 74.75 193 SER A C 1
ATOM 1474 O O . SER A 1 193 ? 7.687 15.694 -15.989 1.00 74.75 193 SER A O 1
ATOM 1476 N N . CYS A 1 194 ? 8.667 13.716 -15.724 1.00 84.31 194 CYS A N 1
ATOM 1477 C CA . CYS A 1 194 ? 8.032 13.433 -14.442 1.00 84.31 194 CYS A CA 1
ATOM 1478 C C . CYS A 1 194 ? 9.091 13.088 -13.412 1.00 84.31 194 CYS A C 1
ATOM 1480 O O . CYS A 1 194 ? 9.941 12.238 -13.671 1.00 84.31 194 CYS A O 1
ATOM 1482 N N . ARG A 1 195 ? 8.990 13.670 -12.216 1.00 90.25 195 ARG A N 1
ATOM 1483 C CA . ARG A 1 195 ? 9.776 13.250 -11.055 1.00 90.25 195 ARG A CA 1
ATOM 1484 C C . ARG A 1 195 ? 8.860 12.726 -9.957 1.00 90.25 195 ARG A C 1
ATOM 1486 O O . ARG A 1 195 ? 8.002 13.452 -9.469 1.00 90.25 195 ARG A O 1
ATOM 1493 N N . ALA A 1 196 ? 9.067 11.487 -9.529 1.00 92.31 196 ALA A N 1
ATOM 1494 C CA . ALA A 1 196 ? 8.321 10.858 -8.447 1.00 92.31 196 ALA A CA 1
ATOM 1495 C C . ALA A 1 196 ? 9.231 10.527 -7.259 1.00 92.31 196 ALA A C 1
ATOM 1497 O O . ALA A 1 196 ? 10.354 10.067 -7.440 1.00 92.31 196 ALA A O 1
ATOM 1498 N N . ILE A 1 197 ? 8.731 10.725 -6.039 1.00 95.12 197 ILE A N 1
ATOM 1499 C CA . ILE A 1 197 ? 9.395 10.306 -4.799 1.00 95.12 197 ILE A CA 1
ATOM 1500 C C . ILE A 1 197 ? 8.659 9.102 -4.229 1.00 95.12 197 ILE A C 1
ATOM 1502 O O . ILE A 1 197 ? 7.458 9.171 -3.950 1.00 95.12 197 ILE A O 1
ATOM 1506 N N . ILE A 1 198 ? 9.386 8.011 -4.022 1.00 96.50 198 ILE A N 1
ATOM 1507 C CA . ILE A 1 198 ? 8.843 6.720 -3.607 1.00 96.50 198 ILE A CA 1
ATOM 1508 C C . ILE A 1 198 ? 9.524 6.311 -2.307 1.00 96.50 198 ILE A C 1
ATOM 1510 O O . ILE A 1 198 ? 10.735 6.118 -2.265 1.00 96.50 198 ILE A O 1
ATOM 1514 N N . SER A 1 199 ? 8.742 6.159 -1.239 1.00 97.25 199 SER A N 1
ATOM 1515 C CA . SER A 1 199 ? 9.226 5.534 -0.005 1.00 97.25 199 SER A CA 1
ATOM 1516 C C . SER A 1 199 ? 9.002 4.038 -0.057 1.00 97.25 199 SER A C 1
ATOM 1518 O O . SER A 1 199 ? 7.923 3.589 -0.442 1.00 97.25 199 SER A O 1
ATOM 1520 N N . LEU A 1 200 ? 9.980 3.288 0.422 1.00 96.75 200 LEU A N 1
ATOM 1521 C CA . LEU A 1 200 ? 9.960 1.844 0.532 1.00 96.75 200 LEU A CA 1
ATOM 1522 C C . LEU A 1 200 ? 10.316 1.452 1.964 1.00 96.75 200 LEU A C 1
ATOM 1524 O O . LEU A 1 200 ? 11.277 1.963 2.529 1.00 96.75 200 LEU A O 1
ATOM 1528 N N . ILE A 1 201 ? 9.539 0.553 2.559 1.00 96.38 201 ILE A N 1
ATOM 1529 C CA . ILE A 1 201 ? 9.869 -0.077 3.840 1.00 96.38 201 ILE A CA 1
ATOM 1530 C C . ILE A 1 201 ? 9.934 -1.578 3.621 1.00 96.38 201 ILE A C 1
ATOM 1532 O O . ILE A 1 201 ? 8.996 -2.166 3.077 1.00 96.38 201 ILE A O 1
ATOM 1536 N N . ALA A 1 202 ? 11.020 -2.199 4.058 1.00 94.88 202 ALA A N 1
ATOM 1537 C CA . ALA A 1 202 ? 11.251 -3.629 3.943 1.00 94.88 202 ALA A CA 1
ATOM 1538 C C . ALA A 1 202 ? 11.217 -4.321 5.315 1.00 94.88 202 ALA A C 1
ATOM 1540 O O . ALA A 1 202 ? 11.532 -3.736 6.351 1.00 94.88 202 ALA A O 1
ATOM 1541 N N . TYR A 1 203 ? 10.831 -5.598 5.327 1.00 93.44 203 TYR A N 1
ATOM 1542 C CA . TYR A 1 203 ? 10.691 -6.400 6.553 1.00 93.44 203 TYR A CA 1
ATOM 1543 C C . TYR A 1 203 ? 12.022 -6.686 7.259 1.00 93.44 203 TYR A C 1
ATOM 1545 O O . TYR A 1 203 ? 12.030 -7.066 8.424 1.00 93.44 203 TYR A O 1
ATOM 1553 N N . ASN A 1 204 ? 13.145 -6.473 6.576 1.00 92.00 204 ASN A N 1
ATOM 1554 C CA . ASN A 1 204 ? 14.476 -6.477 7.181 1.00 92.00 204 ASN A CA 1
ATOM 1555 C C . ASN A 1 204 ? 14.781 -5.182 7.970 1.00 92.00 204 ASN A C 1
ATOM 1557 O O . ASN A 1 204 ? 15.896 -5.022 8.454 1.00 92.00 204 ASN A O 1
ATOM 1561 N N . GLY A 1 205 ? 13.813 -4.265 8.094 1.00 92.12 205 GLY A N 1
ATOM 1562 C CA . GLY A 1 205 ? 13.910 -3.056 8.911 1.00 92.12 205 GLY A CA 1
ATOM 1563 C C . GLY A 1 205 ? 14.375 -1.810 8.164 1.00 92.12 205 GLY A C 1
ATOM 1564 O O . GLY A 1 205 ? 14.432 -0.741 8.767 1.00 92.12 205 GLY A O 1
ATOM 1565 N N . TYR A 1 206 ? 14.692 -1.907 6.874 1.00 94.50 206 TYR A N 1
ATOM 1566 C CA . TYR A 1 206 ? 15.175 -0.762 6.107 1.00 94.50 206 TYR A CA 1
ATOM 1567 C C . TYR A 1 206 ? 14.025 0.103 5.587 1.00 94.50 206 TYR A C 1
ATOM 1569 O O . TYR A 1 206 ? 13.044 -0.398 5.033 1.00 94.50 206 TYR A O 1
ATOM 1577 N N . PHE A 1 207 ? 14.176 1.413 5.752 1.00 96.12 207 PHE A N 1
ATOM 1578 C CA . PHE A 1 207 ? 13.447 2.439 5.021 1.00 96.12 207 PHE A CA 1
ATOM 1579 C C . PHE A 1 207 ? 14.363 2.993 3.937 1.00 96.12 207 PHE A C 1
ATOM 1581 O O . PHE A 1 207 ? 15.487 3.393 4.230 1.00 96.12 207 PHE A O 1
ATOM 1588 N N . GLN A 1 208 ? 13.863 3.082 2.714 1.00 96.56 208 GLN A N 1
ATOM 1589 C CA . GLN A 1 208 ? 14.557 3.678 1.582 1.00 96.56 208 GLN A CA 1
ATOM 1590 C C . GLN A 1 208 ? 13.646 4.698 0.909 1.00 96.56 208 GLN A C 1
ATOM 1592 O O . GLN A 1 208 ? 12.428 4.523 0.842 1.00 96.56 208 GLN A O 1
ATOM 1597 N N . GLU A 1 209 ? 14.225 5.772 0.396 1.00 97.25 209 GLU A N 1
ATOM 1598 C CA . GLU A 1 209 ? 13.519 6.729 -0.440 1.00 97.25 209 GLU A CA 1
ATOM 1599 C C . GLU A 1 209 ? 14.225 6.863 -1.777 1.00 97.25 209 GLU A C 1
ATOM 1601 O O . GLU A 1 209 ? 15.393 7.239 -1.832 1.00 97.25 209 GLU A O 1
ATOM 1606 N N . TYR A 1 210 ? 13.492 6.572 -2.844 1.00 97.25 210 TYR A N 1
ATOM 1607 C CA . TYR A 1 210 ? 13.967 6.686 -4.209 1.00 97.25 210 TYR A CA 1
ATOM 1608 C C . TYR A 1 210 ? 13.329 7.890 -4.893 1.00 97.25 210 TYR A C 1
ATOM 1610 O O . TYR A 1 210 ? 12.126 8.126 -4.741 1.00 97.25 210 TYR A O 1
ATOM 1618 N N . ALA A 1 211 ? 14.111 8.609 -5.691 1.00 95.56 211 ALA A N 1
ATOM 1619 C CA . ALA A 1 211 ? 13.580 9.496 -6.709 1.00 95.56 211 ALA A CA 1
ATOM 1620 C C . ALA A 1 211 ? 13.632 8.793 -8.069 1.00 95.56 211 ALA A C 1
ATOM 1622 O O . ALA A 1 211 ? 14.665 8.275 -8.488 1.00 95.56 211 ALA A O 1
ATOM 1623 N N . PHE A 1 212 ? 12.495 8.773 -8.749 1.00 94.19 212 PHE A N 1
ATOM 1624 C CA . PHE A 1 212 ? 12.347 8.319 -10.122 1.00 94.19 212 PHE A CA 1
ATOM 1625 C C . PHE A 1 212 ? 12.174 9.541 -11.014 1.00 94.19 212 PHE A C 1
ATOM 1627 O O . PHE A 1 212 ? 11.336 10.389 -10.708 1.00 94.19 212 PHE A O 1
ATOM 1634 N N . THR A 1 213 ? 12.926 9.628 -12.106 1.00 91.38 213 THR A N 1
ATOM 1635 C CA . THR A 1 213 ? 12.745 10.679 -13.113 1.00 91.38 213 THR A CA 1
ATOM 1636 C C . THR A 1 213 ? 12.546 10.047 -14.479 1.00 91.38 213 THR A C 1
ATOM 1638 O O . THR A 1 213 ? 13.342 9.201 -14.875 1.00 91.38 213 THR A O 1
ATOM 1641 N N . LEU A 1 214 ? 11.509 10.471 -15.194 1.00 87.38 214 LEU A N 1
ATOM 1642 C CA . LEU A 1 214 ? 11.220 10.098 -16.573 1.00 87.38 214 LEU A CA 1
ATOM 1643 C C . LEU A 1 214 ? 11.360 11.340 -17.448 1.00 87.38 214 LEU A C 1
ATOM 1645 O O . LEU A 1 214 ? 10.697 12.341 -17.172 1.00 87.38 214 LEU A O 1
ATOM 1649 N N . ASN A 1 215 ? 12.225 11.305 -18.460 1.00 83.94 215 ASN A N 1
ATOM 1650 C CA . ASN A 1 215 ? 12.377 12.424 -19.392 1.00 83.94 215 ASN A CA 1
ATOM 1651 C C . ASN A 1 215 ? 11.352 12.364 -20.543 1.00 83.94 215 ASN A C 1
ATOM 1653 O O . ASN A 1 215 ? 10.580 11.411 -20.666 1.00 83.94 215 ASN A O 1
ATOM 1657 N N . SER A 1 216 ? 11.346 13.391 -21.395 1.00 77.06 216 SER A N 1
ATOM 1658 C CA . SER A 1 216 ? 10.463 13.472 -22.568 1.00 77.06 216 SER A CA 1
ATOM 1659 C C . SER A 1 216 ? 10.770 12.405 -23.632 1.00 77.06 216 SER A C 1
ATOM 1661 O O . SER A 1 216 ? 9.908 12.083 -24.446 1.00 77.06 216 SER A O 1
ATOM 1663 N N . GLN A 1 217 ? 11.962 11.801 -23.594 1.00 77.69 217 GLN A N 1
ATOM 1664 C CA . GLN A 1 217 ? 12.381 10.672 -24.431 1.00 77.69 217 GLN A CA 1
ATOM 1665 C C . GLN A 1 217 ? 11.983 9.302 -23.847 1.00 77.69 217 GLN A C 1
ATOM 1667 O O . GLN A 1 217 ? 12.361 8.271 -24.401 1.00 77.69 217 GLN A O 1
ATOM 1672 N N . ASN A 1 218 ? 11.205 9.276 -22.757 1.00 78.12 218 ASN A N 1
ATOM 1673 C CA . ASN A 1 218 ? 10.781 8.066 -22.048 1.00 78.12 218 ASN A CA 1
ATOM 1674 C C . ASN A 1 218 ? 11.936 7.253 -21.424 1.00 78.12 218 ASN A C 1
ATOM 1676 O O . ASN A 1 218 ? 11.815 6.056 -21.153 1.00 78.12 218 ASN A O 1
ATOM 1680 N N . GLU A 1 219 ? 13.066 7.900 -21.161 1.00 84.06 219 GLU A N 1
ATOM 1681 C CA . GLU A 1 219 ? 14.184 7.313 -20.436 1.00 84.06 219 GLU A CA 1
ATOM 1682 C C . GLU A 1 219 ? 14.008 7.561 -18.939 1.00 84.06 219 GLU A C 1
ATOM 1684 O O . GLU A 1 219 ? 13.823 8.692 -18.475 1.00 84.06 219 GLU A O 1
ATOM 1689 N N . SER A 1 220 ? 14.070 6.477 -18.168 1.00 88.88 220 SER A N 1
ATOM 1690 C CA . SER A 1 220 ? 13.938 6.528 -16.719 1.00 88.88 220 SER A CA 1
ATOM 1691 C C . SER A 1 220 ? 15.279 6.484 -16.008 1.00 88.88 220 SER A C 1
ATOM 1693 O O . SER A 1 220 ? 16.112 5.624 -16.295 1.00 88.88 220 SER A O 1
ATOM 1695 N N . THR A 1 221 ? 15.421 7.308 -14.978 1.00 92.56 221 THR A N 1
ATOM 1696 C CA . THR A 1 221 ? 16.535 7.267 -14.029 1.00 92.56 221 THR A CA 1
ATOM 1697 C C . THR A 1 221 ? 16.017 7.098 -12.606 1.00 92.56 221 THR A C 1
ATOM 1699 O O . THR A 1 221 ? 14.911 7.524 -12.270 1.00 92.56 221 THR A O 1
ATOM 1702 N N . TRP A 1 222 ? 16.828 6.450 -11.772 1.00 95.25 222 TRP A N 1
ATOM 1703 C CA . TRP A 1 222 ? 16.530 6.196 -10.368 1.00 95.25 222 TRP A CA 1
ATOM 1704 C C . TRP A 1 222 ? 17.706 6.649 -9.511 1.00 95.25 222 TRP A C 1
ATOM 1706 O O . TRP A 1 222 ? 18.851 6.306 -9.807 1.00 95.25 222 TRP A O 1
ATOM 1716 N N . SER A 1 223 ? 17.424 7.363 -8.428 1.00 95.75 223 SER A N 1
ATOM 1717 C CA . SER A 1 223 ? 18.404 7.709 -7.399 1.00 95.75 223 SER A CA 1
ATOM 1718 C C . SER A 1 223 ? 17.889 7.293 -6.027 1.00 95.75 223 SER A C 1
ATOM 1720 O O . SER A 1 223 ? 16.721 7.495 -5.700 1.00 95.75 223 SER A O 1
ATOM 1722 N N . LEU A 1 224 ? 18.758 6.680 -5.222 1.00 97.00 224 LEU A N 1
ATOM 1723 C CA . LEU A 1 224 ? 18.498 6.452 -3.803 1.00 97.00 224 LEU A CA 1
ATOM 1724 C C . LEU A 1 224 ? 18.844 7.740 -3.055 1.00 97.00 224 LEU A C 1
ATOM 1726 O O . LEU A 1 224 ? 20.010 8.112 -2.963 1.00 97.00 224 LEU A O 1
ATOM 1730 N N . GLU A 1 225 ? 17.829 8.422 -2.543 1.00 96.56 225 GLU A N 1
ATOM 1731 C CA . GLU A 1 225 ? 17.982 9.705 -1.854 1.00 96.56 225 GLU A CA 1
ATOM 1732 C C . GLU A 1 225 ? 18.298 9.504 -0.371 1.00 96.56 225 GLU A C 1
ATOM 1734 O O . GLU A 1 225 ? 19.073 10.254 0.221 1.00 96.56 225 GLU A O 1
ATOM 1739 N N . ARG A 1 226 ? 17.664 8.504 0.259 1.00 94.44 226 ARG A N 1
ATOM 1740 C CA . ARG A 1 226 ? 17.800 8.232 1.696 1.00 94.44 226 ARG A CA 1
ATOM 1741 C C . ARG A 1 226 ? 17.691 6.747 1.995 1.00 94.44 226 ARG A C 1
ATOM 1743 O O . ARG A 1 226 ? 16.849 6.066 1.417 1.00 94.44 226 ARG A O 1
ATOM 1750 N N . GLU A 1 227 ? 18.463 6.282 2.969 1.00 95.00 227 GLU A N 1
ATOM 1751 C CA . GLU A 1 227 ? 18.354 4.940 3.538 1.00 95.00 227 GLU A CA 1
ATOM 1752 C C . GLU A 1 227 ? 18.543 4.997 5.059 1.00 95.00 227 GLU A C 1
ATOM 1754 O O . GLU A 1 227 ? 19.471 5.634 5.556 1.00 95.00 227 GLU A O 1
ATOM 1759 N N . PHE A 1 228 ? 17.654 4.337 5.802 1.00 92.56 228 PHE A N 1
ATOM 1760 C CA . PHE A 1 228 ? 17.710 4.242 7.259 1.00 92.56 228 PHE A CA 1
ATOM 1761 C C . PHE A 1 228 ? 17.378 2.822 7.712 1.00 92.56 228 PHE A C 1
ATOM 1763 O O . PHE A 1 228 ? 16.458 2.197 7.188 1.00 92.56 228 PHE A O 1
ATOM 1770 N N . ASN A 1 229 ? 18.052 2.340 8.754 1.00 92.06 229 ASN A N 1
ATOM 1771 C CA . ASN A 1 229 ? 17.623 1.145 9.474 1.00 92.06 229 ASN A CA 1
ATOM 1772 C C . ASN A 1 229 ? 16.677 1.558 10.612 1.00 92.06 229 ASN A C 1
ATOM 1774 O O . ASN A 1 229 ? 17.112 2.095 11.631 1.00 92.06 229 ASN A O 1
ATOM 1778 N N . LEU A 1 230 ? 15.379 1.301 10.445 1.00 89.00 230 LEU A N 1
ATOM 1779 C CA . LEU A 1 230 ? 14.348 1.675 11.415 1.00 89.00 230 LEU A CA 1
ATOM 1780 C C . LEU A 1 230 ? 14.482 0.929 12.748 1.00 89.00 230 LEU A C 1
ATOM 1782 O O . LEU A 1 230 ? 14.029 1.436 13.769 1.00 89.00 230 LEU A O 1
ATOM 1786 N N . VAL A 1 231 ? 15.102 -0.254 12.760 1.00 84.88 231 VAL A N 1
ATOM 1787 C CA . VAL A 1 231 ? 15.287 -1.048 13.984 1.00 84.88 231 VAL A CA 1
ATOM 1788 C C . VAL A 1 231 ? 16.400 -0.450 14.843 1.00 84.88 231 VAL A C 1
ATOM 1790 O O . VAL A 1 231 ? 16.227 -0.301 16.049 1.00 84.88 231 VAL A O 1
ATOM 1793 N N . ALA A 1 232 ? 17.503 -0.023 14.222 1.00 75.62 232 ALA A N 1
ATOM 1794 C CA . ALA A 1 232 ? 18.619 0.606 14.930 1.00 75.62 232 ALA A CA 1
ATOM 1795 C C . ALA A 1 232 ? 18.237 1.962 15.558 1.00 75.62 232 ALA A C 1
ATOM 1797 O O . ALA A 1 232 ? 18.691 2.291 16.652 1.00 75.62 232 ALA A O 1
ATOM 1798 N N . VAL A 1 233 ? 17.357 2.728 14.901 1.00 59.47 233 VAL A N 1
ATOM 1799 C CA . VAL A 1 233 ? 16.865 4.024 15.408 1.00 59.47 233 VAL A CA 1
ATOM 1800 C C . VAL A 1 233 ? 16.058 3.865 16.704 1.00 59.47 233 VAL A C 1
ATOM 1802 O O . VAL A 1 233 ? 16.102 4.737 17.567 1.00 59.47 233 VAL A O 1
ATOM 1805 N N . ILE A 1 234 ? 15.352 2.743 16.877 1.00 58.00 234 ILE A N 1
ATOM 1806 C CA . ILE A 1 234 ? 14.571 2.469 18.094 1.00 58.00 234 ILE A CA 1
ATOM 1807 C C . ILE A 1 234 ? 15.495 2.075 19.255 1.00 58.00 234 ILE A C 1
ATOM 1809 O O . ILE A 1 234 ? 15.246 2.468 20.393 1.00 58.00 234 ILE A O 1
ATOM 1813 N N . SER A 1 235 ? 16.583 1.351 18.977 1.00 55.22 235 SER A N 1
ATOM 1814 C CA . SER A 1 235 ? 17.557 0.934 1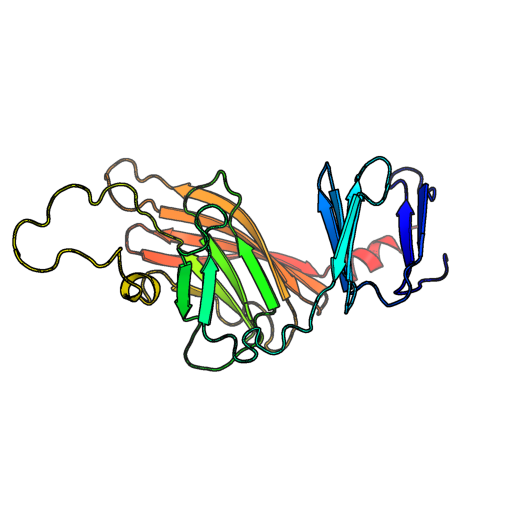9.994 1.00 55.22 235 SER A CA 1
ATOM 1815 C C . SER A 1 235 ? 18.325 2.110 20.609 1.00 55.22 235 SER A C 1
ATOM 1817 O O . SER A 1 235 ? 18.568 2.099 21.810 1.00 55.22 235 SER A O 1
ATOM 1819 N N . GLY A 1 236 ? 18.641 3.153 19.832 1.00 46.78 236 GLY A N 1
ATOM 1820 C CA . GLY A 1 236 ? 19.360 4.335 20.336 1.00 46.78 236 GLY A CA 1
ATOM 1821 C C . GLY A 1 236 ? 18.564 5.202 21.322 1.00 46.78 236 GLY A C 1
ATOM 1822 O O . GLY A 1 236 ? 19.150 5.857 22.179 1.00 46.78 236 GLY A O 1
ATOM 1823 N N . ASN A 1 237 ? 17.228 5.173 21.258 1.00 47.09 237 ASN A N 1
ATOM 1824 C CA . ASN A 1 237 ? 16.368 5.916 22.188 1.00 47.09 237 ASN A CA 1
ATOM 1825 C C . ASN A 1 237 ? 16.060 5.143 23.482 1.00 47.09 237 ASN A C 1
ATOM 1827 O O . ASN A 1 237 ? 15.535 5.728 24.424 1.00 47.09 237 ASN A O 1
ATOM 1831 N N . ALA A 1 238 ? 16.371 3.845 23.544 1.00 45.47 238 ALA A N 1
ATOM 1832 C CA . ALA A 1 238 ? 16.128 3.024 24.729 1.00 45.47 238 ALA A CA 1
ATOM 1833 C C . ALA A 1 238 ? 17.233 3.146 25.796 1.00 45.47 238 ALA A C 1
ATOM 1835 O O . ALA A 1 238 ? 17.010 2.752 26.934 1.00 45.47 238 ALA A O 1
ATOM 1836 N N . GLU A 1 239 ? 18.401 3.706 25.461 1.00 43.06 239 GLU A N 1
ATOM 1837 C CA . GLU A 1 239 ? 19.530 3.856 26.398 1.00 43.06 239 GLU A CA 1
ATOM 1838 C C . GLU A 1 239 ? 19.559 5.210 27.134 1.00 43.06 239 GLU A C 1
ATOM 1840 O O . GLU A 1 239 ? 20.480 5.475 27.903 1.00 43.06 239 GLU A O 1
ATOM 1845 N N . THR A 1 240 ? 18.560 6.080 26.936 1.00 41.69 240 THR A N 1
ATOM 1846 C CA . THR A 1 240 ? 18.512 7.422 27.560 1.00 41.69 240 THR A CA 1
ATOM 1847 C C . THR A 1 240 ? 17.206 7.741 28.295 1.00 41.69 240 THR A C 1
ATOM 1849 O O . THR A 1 240 ? 16.903 8.910 28.527 1.00 41.69 240 THR A O 1
ATOM 1852 N N . SER A 1 241 ? 16.426 6.729 28.690 1.00 35.47 241 SER A N 1
ATOM 1853 C CA . SER A 1 241 ? 15.220 6.901 29.524 1.00 35.47 241 SER A CA 1
ATOM 1854 C C . SER A 1 241 ? 15.320 6.148 30.842 1.00 35.47 241 SER A C 1
ATOM 1856 O O . SER A 1 241 ? 15.745 4.974 30.806 1.00 35.47 241 SER A O 1
#

Organism: Gossypium darwinii (NCBI:txid34276)

Foldseek 3Di:
DPDDDQQKDWDADPVPRHTDDMDGHPAGFPDWDDDQFWIWTDDAQKIWIAGRPVRHTDDMDTDDDPPPPQQQQQKDKDADPVHRPDIFIAGQDDGGWAWQEKEWADPVDPPIWIWIQTLQQKIKIFGPDPPDDPPDDDPDDPDDPDDDVDRVVSHPCLRMDMDGNPDPHRWRKYKYFPDKHFDDDPDDPADTKIWIWMWMATPQQKIWIKIWIADSVSDIDIDTPDMDRRVVVVVVVVVPD

InterPro domains:
  IPR036322 WD40-repeat-containing domain superfamily [SSF50978] (8-133)
  IPR048720 PROPPIN [PF21032] (68-144)
  IPR048720 PROPPIN [PTHR11227] (69-227)